Protein AF-A0AA37HSB8-F1 (afdb_monomer)

Sequence (301 aa):
MDWAGRPVDLANTSLLGADIQVSNGDDVIVDGDTPIFVDGIACWAREARFGGVVVQPAAAWLKPPSTIGEKVSPKTLAAFGYDGRAVLDFLIAASPWGSIDQAIASLSLFAHPDVIAATGRRAIFRTVRGRTADRGTITDGVMVDDNASPAAAFEWSTGLKRATTRDLTCCHLYASSSDPEAYTDLRNIFYAPSFIAKLTDSQARSLPEVHALHVLRYRAFALHGYCGPGSMVRPPKPQNYDGLEWAEPAGASMTAEQVEATFRARLVQKPKDRITKSVARCGWVFSGGRPDAQVVYDGRL

Foldseek 3Di:
DAPVPADWDWAQPDPQFDDIWIDRPPDTPDDQPGWDDDPNFTWGWGADPVRDIDIDGVVVVDDPDPPPDDPPPDDDCVNVVVDPVSVVQVVCCVDPLNGLLQLLQAFKAAAAQQLCVLLVQWAFFQEAEDDPVQALPDDPLHGYHHCPLLVCLQCLSQVNDPVNCPQKDKAFLALPRVPSGRNNRRLRIIIGRNVSRVQRDDNDPDDPPDGSSLLVCQVSCVRHVDNDDPDNDHRDDDPCNVVHDHHDYGRPPDHNVNSVVSVLVVLVVCLADSRLVRCQRQNGSVVVRHHDVSRHRPHDD

Solvent-accessible surface area (backbone atoms only — not comparable to full-atom values): 17110 Å² total; per-residue (Å²): 47,43,96,86,71,42,69,58,50,81,45,76,74,44,101,84,67,83,47,68,45,42,29,52,87,90,48,77,58,75,67,81,82,63,64,36,33,59,97,85,40,56,21,41,63,47,77,39,102,81,77,45,81,43,74,45,50,43,79,79,65,61,64,78,87,74,72,86,85,67,91,73,71,84,81,51,61,70,79,45,76,66,35,67,64,58,50,48,53,53,54,33,49,75,37,97,55,50,34,67,68,33,42,48,32,49,47,36,38,36,62,14,59,40,31,44,56,37,49,69,74,43,21,40,42,32,30,23,55,54,57,81,91,48,48,69,42,70,56,97,53,31,26,26,30,64,70,60,58,38,41,48,42,50,28,50,50,31,69,55,51,73,86,79,45,70,67,47,33,74,43,59,72,60,82,38,45,78,34,39,70,41,40,22,14,54,77,38,35,35,35,20,44,48,79,59,41,63,65,45,73,58,86,58,96,68,76,62,97,84,44,62,47,48,56,53,40,27,47,32,27,74,66,68,68,43,37,57,84,99,41,84,59,73,59,67,76,54,92,65,53,89,78,46,61,62,40,76,47,38,21,70,88,38,46,42,68,59,32,50,53,45,46,54,56,52,36,68,77,31,28,65,38,62,65,26,44,31,33,31,64,21,4,21,50,93,52,75,53,34,51,30,90,88,47,67,53,76,47,84,132

pLDDT: mean 87.06, std 13.89, range [39.75, 98.69]

Radius of gyration: 27.09 Å; Cα contacts (8 Å, |Δi|>4): 513; chains: 1; bounding box: 79×61×58 Å

Organism: NCBI:txid374424

Structure (mmCIF, N/CA/C/O backbone):
data_AF-A0AA37HSB8-F1
#
_entry.id   AF-A0AA37HSB8-F1
#
loop_
_atom_site.group_PDB
_atom_site.id
_atom_site.type_symbol
_atom_site.label_atom_id
_atom_site.label_alt_id
_atom_site.label_comp_id
_atom_site.label_asym_id
_atom_site.label_entity_id
_atom_site.label_seq_id
_atom_site.pdbx_PDB_ins_code
_atom_site.Cartn_x
_atom_site.Cartn_y
_atom_site.Cartn_z
_atom_site.occupancy
_atom_site.B_iso_or_equiv
_atom_site.auth_seq_id
_atom_site.auth_comp_id
_atom_site.auth_asym_id
_atom_site.auth_atom_id
_atom_site.pdbx_PDB_model_num
ATOM 1 N N . MET A 1 1 ? 44.663 18.268 -8.259 1.00 80.50 1 MET A N 1
ATOM 2 C CA . MET A 1 1 ? 45.898 17.664 -8.790 1.00 80.50 1 MET A CA 1
ATOM 3 C C . MET A 1 1 ? 45.668 17.207 -10.224 1.00 80.50 1 MET A C 1
ATOM 5 O O . MET A 1 1 ? 44.536 16.862 -10.552 1.00 80.50 1 MET A O 1
ATOM 9 N N . ASP A 1 2 ? 46.701 17.194 -11.063 1.00 78.06 2 ASP A N 1
ATOM 10 C CA . ASP A 1 2 ? 46.668 16.516 -12.365 1.00 78.06 2 ASP A CA 1
ATOM 11 C C . ASP A 1 2 ? 46.848 14.991 -12.215 1.00 78.06 2 ASP A C 1
ATOM 13 O O . ASP A 1 2 ? 46.979 14.465 -11.105 1.00 78.06 2 ASP A O 1
ATOM 17 N N . TRP A 1 3 ? 46.853 14.264 -13.335 1.00 73.81 3 TRP A N 1
ATOM 18 C CA . TRP A 1 3 ? 47.037 12.806 -13.365 1.00 73.81 3 TRP A CA 1
ATOM 19 C C . TRP A 1 3 ? 48.406 12.341 -12.834 1.00 73.81 3 TRP A C 1
ATOM 21 O O . TRP A 1 3 ? 48.558 11.174 -12.482 1.00 73.81 3 TRP A O 1
ATOM 31 N N . ALA A 1 4 ? 49.389 13.242 -12.751 1.00 76.88 4 ALA A N 1
ATOM 32 C CA . ALA A 1 4 ? 50.712 12.989 -12.192 1.00 76.88 4 ALA A CA 1
ATOM 33 C C . ALA A 1 4 ? 50.807 13.377 -10.701 1.00 76.88 4 ALA A C 1
ATOM 35 O O . ALA A 1 4 ? 51.892 13.338 -10.122 1.00 76.88 4 ALA A O 1
ATOM 36 N N . GLY A 1 5 ? 49.689 13.749 -10.064 1.00 73.44 5 GLY A N 1
ATOM 37 C CA . GLY A 1 5 ? 49.635 14.104 -8.645 1.00 73.44 5 GLY A CA 1
ATOM 38 C C . GLY A 1 5 ? 50.171 15.501 -8.325 1.00 73.44 5 GLY A C 1
ATOM 39 O O . GLY A 1 5 ? 50.422 15.801 -7.159 1.00 73.44 5 GLY A O 1
ATOM 40 N N . ARG A 1 6 ? 50.352 16.360 -9.334 1.00 81.25 6 ARG A N 1
ATOM 41 C CA . ARG A 1 6 ? 50.881 17.719 -9.164 1.00 81.25 6 ARG A CA 1
ATOM 42 C C . ARG A 1 6 ? 49.746 18.726 -8.932 1.00 81.25 6 ARG A C 1
ATOM 44 O O . ARG A 1 6 ? 48.656 18.524 -9.477 1.00 81.25 6 ARG A O 1
ATOM 51 N N . PRO A 1 7 ? 49.951 19.790 -8.132 1.00 80.88 7 PRO A N 1
ATOM 52 C CA . PRO A 1 7 ? 48.934 20.817 -7.903 1.00 80.88 7 PRO A CA 1
ATOM 53 C C . PRO A 1 7 ? 48.548 21.509 -9.209 1.00 80.88 7 PRO A C 1
ATOM 55 O O . PRO A 1 7 ? 49.354 21.610 -10.125 1.00 80.88 7 PRO A O 1
ATOM 58 N N . VAL A 1 8 ? 47.288 21.929 -9.308 1.00 79.88 8 VAL A N 1
ATO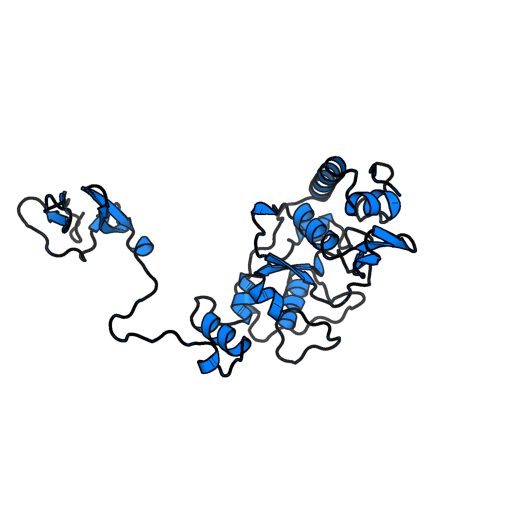M 59 C CA . VAL A 1 8 ? 46.774 22.644 -10.479 1.00 79.88 8 VAL A CA 1
ATOM 60 C C . VAL A 1 8 ? 45.967 23.846 -10.023 1.00 79.88 8 VAL A C 1
ATOM 62 O O . VAL A 1 8 ? 45.206 23.736 -9.058 1.00 79.88 8 VAL A O 1
ATOM 65 N N . ASP A 1 9 ? 46.112 24.948 -10.743 1.00 81.44 9 ASP A N 1
ATOM 66 C CA . ASP A 1 9 ? 45.333 26.165 -10.580 1.00 81.44 9 ASP A CA 1
ATOM 67 C C . ASP A 1 9 ? 44.250 26.231 -11.661 1.00 81.44 9 ASP A C 1
ATOM 69 O O . ASP A 1 9 ? 44.457 25.820 -12.805 1.00 81.44 9 ASP A O 1
ATOM 73 N N . LEU A 1 10 ? 43.071 26.728 -11.282 1.00 78.81 10 LEU A N 1
ATOM 74 C CA . LEU A 1 10 ? 41.916 26.873 -12.166 1.00 78.81 10 LEU A CA 1
ATOM 75 C C . LEU A 1 10 ? 41.548 28.348 -12.265 1.00 78.81 10 LEU A C 1
ATOM 77 O O . LEU A 1 10 ? 41.238 28.976 -11.251 1.00 78.81 10 LEU A O 1
ATOM 81 N N . ALA A 1 11 ? 41.529 28.886 -13.479 1.00 77.06 11 ALA A N 1
ATOM 82 C CA . ALA A 1 11 ? 41.143 30.269 -13.722 1.00 77.06 11 ALA A CA 1
ATOM 83 C C . ALA A 1 11 ? 40.203 30.383 -14.924 1.00 77.06 11 ALA A C 1
ATOM 85 O O . ALA A 1 11 ? 40.318 29.643 -15.900 1.00 77.06 11 ALA A O 1
ATOM 86 N N . ASN A 1 12 ? 39.290 31.351 -14.866 1.00 74.56 12 ASN A N 1
ATOM 87 C CA . ASN A 1 12 ? 38.503 31.744 -16.030 1.00 74.56 12 ASN A CA 1
ATOM 88 C C . ASN A 1 12 ? 39.381 32.582 -16.962 1.00 74.56 12 ASN A C 1
ATOM 90 O O . ASN A 1 12 ? 40.033 33.530 -16.524 1.00 74.56 12 ASN A O 1
ATOM 94 N N . THR A 1 13 ? 39.384 32.251 -18.249 1.00 70.94 13 THR A N 1
ATOM 95 C CA . THR A 1 13 ? 40.260 32.902 -19.242 1.00 70.94 13 THR A CA 1
ATOM 96 C C . THR A 1 13 ? 39.613 34.068 -19.973 1.00 70.94 13 THR A C 1
ATOM 98 O O . THR A 1 13 ? 40.289 34.797 -20.696 1.00 70.94 13 THR A O 1
ATOM 101 N N . SER A 1 14 ? 38.309 34.282 -19.794 1.00 65.62 14 SER A N 1
ATOM 102 C CA . SER A 1 14 ? 37.584 35.329 -20.511 1.00 65.62 14 SER A CA 1
ATOM 103 C C . SER A 1 14 ? 36.708 36.162 -19.581 1.00 65.62 14 SER A C 1
ATOM 105 O O . SER A 1 14 ? 36.082 35.654 -18.655 1.00 65.62 14 SER A O 1
ATOM 107 N N . LEU A 1 15 ? 36.623 37.462 -19.878 1.00 54.62 15 LEU A N 1
ATOM 108 C CA . LEU A 1 15 ? 35.775 38.426 -19.164 1.00 54.62 15 LEU A CA 1
ATOM 109 C C . LEU A 1 15 ? 34.265 38.190 -19.389 1.00 54.62 15 LEU A C 1
ATOM 111 O O . LEU A 1 15 ? 33.442 38.778 -18.693 1.00 54.62 15 LEU A O 1
ATOM 115 N N . LEU A 1 16 ? 33.914 37.366 -20.385 1.00 55.84 16 LEU A N 1
ATOM 116 C CA . LEU A 1 16 ? 32.543 37.021 -20.786 1.00 55.84 16 LEU A CA 1
ATOM 117 C C . LEU A 1 16 ? 32.195 35.540 -20.558 1.00 55.84 16 LEU A C 1
ATOM 119 O O . LEU A 1 16 ? 31.094 35.122 -20.907 1.00 55.84 16 LEU A O 1
ATOM 123 N N . GLY A 1 17 ? 33.104 34.778 -19.952 1.00 52.31 17 GLY A N 1
ATOM 124 C CA . GLY A 1 17 ? 32.822 33.465 -19.389 1.00 52.31 17 GLY A CA 1
ATOM 125 C C . GLY A 1 17 ? 32.613 32.307 -20.369 1.00 52.31 17 GLY A C 1
ATOM 126 O O . GLY A 1 17 ? 31.592 31.619 -20.312 1.00 52.31 17 GLY A O 1
ATOM 127 N N . ALA A 1 18 ? 33.548 32.113 -21.302 1.00 57.47 18 ALA A N 1
ATOM 128 C CA . ALA A 1 18 ? 33.504 31.015 -22.264 1.00 57.47 18 ALA A CA 1
ATOM 129 C C . ALA A 1 18 ? 34.435 29.831 -21.943 1.00 57.47 18 ALA A C 1
ATOM 131 O O . ALA A 1 18 ? 34.085 28.717 -22.318 1.00 57.47 18 ALA A O 1
ATOM 132 N N . ASP A 1 19 ? 35.565 30.035 -21.252 1.00 68.62 19 ASP A N 1
ATOM 133 C CA . ASP A 1 19 ? 36.629 29.024 -21.159 1.00 68.62 19 ASP A CA 1
ATOM 134 C C . ASP A 1 19 ? 37.369 29.034 -19.809 1.00 68.62 19 ASP A C 1
ATOM 136 O O . ASP A 1 19 ? 37.712 30.089 -19.258 1.00 68.62 19 ASP A O 1
ATOM 140 N N . ILE A 1 20 ? 37.691 27.832 -19.320 1.00 73.00 20 ILE A N 1
ATOM 141 C CA . ILE A 1 20 ? 38.534 27.600 -18.141 1.00 73.00 20 ILE A CA 1
ATOM 142 C C . ILE A 1 20 ? 39.926 27.172 -18.582 1.00 73.00 20 ILE A C 1
ATOM 144 O O . ILE A 1 20 ? 40.080 26.317 -19.450 1.00 73.00 20 ILE A O 1
ATOM 148 N N . GLN A 1 21 ? 40.936 27.713 -17.910 1.00 77.25 21 GLN A N 1
ATOM 149 C CA . GLN A 1 21 ? 42.307 27.245 -17.996 1.00 77.25 21 GLN A CA 1
ATOM 150 C C . GLN A 1 21 ? 42.686 26.493 -16.730 1.00 77.25 21 GLN A C 1
ATOM 152 O O . GLN A 1 21 ? 42.468 26.967 -15.612 1.00 77.25 21 GLN A O 1
ATOM 157 N N . VAL A 1 22 ? 43.280 25.323 -16.943 1.00 75.19 22 VAL A N 1
ATOM 158 C CA . VAL A 1 22 ? 43.953 24.535 -15.917 1.00 75.19 22 VAL A CA 1
ATOM 159 C C . VAL A 1 22 ? 45.453 24.689 -16.142 1.00 75.19 22 VAL A C 1
ATOM 161 O O . VAL A 1 22 ? 45.959 24.384 -17.224 1.00 75.19 22 VAL A O 1
ATOM 164 N N . SER A 1 23 ? 46.178 25.184 -15.148 1.00 76.75 23 SER A N 1
ATOM 165 C CA . SER A 1 23 ? 47.636 25.318 -15.214 1.00 76.75 23 SER A CA 1
ATOM 166 C C . SER A 1 23 ? 48.305 24.621 -14.039 1.00 76.75 23 SER A C 1
ATOM 168 O O . SER A 1 23 ? 47.690 24.370 -13.006 1.00 76.75 23 SER A O 1
ATOM 170 N N . ASN A 1 24 ? 49.578 24.280 -14.201 1.00 75.88 24 ASN A N 1
ATOM 171 C CA . ASN A 1 24 ? 50.418 23.723 -13.142 1.00 75.88 24 ASN A CA 1
ATOM 172 C C . ASN A 1 24 ? 51.717 24.533 -13.068 1.00 75.88 24 ASN A C 1
ATOM 174 O O . ASN A 1 24 ? 52.788 24.063 -13.452 1.00 75.88 24 ASN A O 1
ATOM 178 N N . GLY A 1 25 ? 51.592 25.801 -12.672 1.00 74.62 25 GLY A N 1
ATOM 179 C CA . GLY A 1 25 ? 52.686 26.770 -12.737 1.00 74.62 25 GLY A CA 1
ATOM 180 C C . GLY A 1 25 ? 52.941 27.246 -14.168 1.00 74.62 25 GLY A C 1
ATOM 181 O O . GLY A 1 25 ? 52.183 28.068 -14.678 1.00 74.62 25 GLY A O 1
ATOM 182 N N . ASP A 1 26 ? 53.992 26.726 -14.805 1.00 65.44 26 ASP A N 1
ATOM 183 C CA . ASP A 1 26 ? 54.517 27.249 -16.078 1.00 65.44 26 ASP A CA 1
ATOM 184 C C . ASP A 1 26 ? 53.898 26.597 -17.330 1.00 65.44 26 ASP A C 1
ATOM 186 O O . ASP A 1 26 ? 53.978 27.161 -18.423 1.00 65.44 26 ASP A O 1
ATOM 190 N N . ASP A 1 27 ? 53.236 25.445 -17.173 1.00 66.25 27 ASP A N 1
ATOM 191 C CA . ASP A 1 27 ? 52.599 24.718 -18.274 1.00 66.25 27 ASP A CA 1
ATOM 192 C C . ASP A 1 27 ? 51.074 24.894 -18.262 1.00 66.25 27 ASP A C 1
ATOM 194 O O . ASP A 1 27 ? 50.385 24.611 -17.272 1.00 66.25 27 ASP A O 1
ATOM 198 N N . VAL A 1 28 ? 50.533 25.313 -19.409 1.00 66.38 28 VAL A N 1
ATOM 199 C CA . VAL A 1 28 ? 49.093 25.281 -19.686 1.00 66.38 28 VAL A CA 1
ATOM 200 C C . VAL A 1 28 ? 48.721 23.865 -20.108 1.00 66.38 28 VAL A C 1
ATOM 202 O O . VAL A 1 28 ? 49.116 23.402 -21.179 1.00 66.38 28 VAL A O 1
ATOM 205 N N . ILE A 1 29 ? 47.960 23.172 -19.266 1.00 59.78 29 ILE A N 1
ATOM 206 C CA . ILE A 1 29 ? 47.506 21.807 -19.527 1.00 59.78 29 ILE A CA 1
ATOM 207 C C . ILE A 1 29 ? 46.156 21.930 -20.255 1.00 59.78 29 ILE A C 1
ATOM 209 O O . ILE A 1 29 ? 45.164 22.359 -19.679 1.00 59.78 29 ILE A O 1
ATOM 213 N N . VAL A 1 30 ? 46.156 21.673 -21.561 1.00 60.31 30 VAL A N 1
ATOM 214 C CA . VAL A 1 30 ? 45.098 22.048 -22.523 1.00 60.31 30 VAL A CA 1
ATOM 215 C C . VAL A 1 30 ? 43.778 21.253 -22.368 1.00 60.31 30 VAL A C 1
ATOM 217 O O . VAL A 1 30 ? 43.778 20.111 -21.915 1.00 60.31 30 VAL A O 1
ATOM 220 N N . ASP A 1 31 ? 42.703 21.884 -22.867 1.00 55.44 31 ASP A N 1
ATOM 221 C CA . ASP A 1 31 ? 41.330 21.448 -23.208 1.00 55.44 31 ASP A CA 1
ATOM 222 C C . ASP A 1 31 ? 40.401 20.988 -22.068 1.00 55.44 31 ASP A C 1
ATOM 224 O O . ASP A 1 31 ? 40.746 20.155 -21.227 1.00 55.44 31 ASP A O 1
ATOM 228 N N . GLY A 1 32 ? 39.178 21.534 -22.071 1.00 56.94 32 GLY A N 1
ATOM 229 C CA . GLY A 1 32 ? 38.192 21.498 -20.978 1.00 56.94 32 GLY A CA 1
ATOM 230 C C . GLY A 1 32 ? 37.634 20.116 -20.610 1.00 56.94 32 GLY A C 1
ATOM 231 O O . GLY A 1 32 ? 36.811 20.017 -19.699 1.00 56.94 32 GLY A O 1
ATOM 232 N N . ASP A 1 33 ? 38.094 19.062 -21.284 1.00 60.31 33 ASP A N 1
ATOM 233 C CA . ASP A 1 33 ? 37.672 17.674 -21.086 1.00 60.31 33 ASP A CA 1
ATOM 234 C C . ASP A 1 33 ? 38.693 16.823 -20.298 1.00 60.31 33 ASP A C 1
ATOM 236 O O . ASP A 1 33 ? 38.421 15.659 -19.986 1.00 60.31 33 ASP A O 1
ATOM 240 N N . THR A 1 34 ? 39.854 17.374 -19.921 1.00 68.50 34 THR A N 1
ATOM 241 C CA . THR A 1 34 ? 40.833 16.643 -19.097 1.00 68.50 34 THR A CA 1
ATOM 242 C C . THR A 1 34 ? 40.388 16.603 -17.624 1.00 68.50 34 THR A C 1
ATOM 244 O O . THR A 1 34 ? 40.250 17.657 -16.997 1.00 68.50 34 THR A O 1
ATOM 247 N N . PRO A 1 35 ? 40.177 15.416 -17.014 1.00 71.69 35 PRO A N 1
ATOM 248 C CA . PRO A 1 35 ? 39.760 15.328 -15.619 1.00 71.69 35 PRO A CA 1
ATOM 249 C C . PRO A 1 35 ? 40.875 15.776 -14.667 1.00 71.69 35 PRO A C 1
ATOM 251 O O . PRO A 1 35 ? 42.035 15.386 -14.806 1.00 71.69 35 PRO A O 1
ATOM 254 N N . ILE A 1 36 ? 40.492 16.541 -13.647 1.00 80.19 36 ILE A N 1
ATOM 255 C CA . ILE A 1 36 ? 41.337 16.879 -12.497 1.00 80.19 36 ILE A CA 1
ATOM 256 C C . ILE A 1 36 ? 40.989 15.970 -11.321 1.00 80.19 36 ILE A C 1
ATOM 258 O O . ILE A 1 36 ? 39.878 15.457 -11.233 1.00 80.19 36 ILE A O 1
ATOM 262 N N . PHE A 1 37 ? 41.913 15.785 -10.384 1.00 77.00 37 PHE A N 1
ATOM 263 C CA . PHE A 1 37 ? 41.694 14.937 -9.214 1.00 77.00 37 PHE A CA 1
ATOM 264 C C . PHE A 1 37 ? 41.652 15.762 -7.928 1.00 77.00 37 PHE A C 1
ATOM 266 O O . PHE A 1 37 ? 42.569 16.543 -7.652 1.00 77.00 37 PHE A O 1
ATOM 273 N N . VAL A 1 38 ? 40.603 15.564 -7.131 1.00 74.75 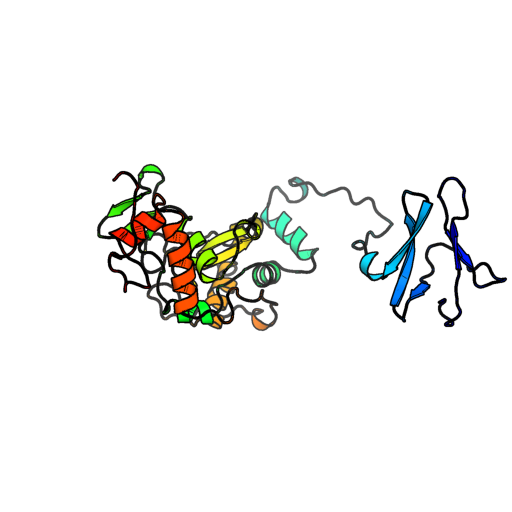38 VAL A N 1
ATOM 274 C CA . VAL A 1 38 ? 40.451 16.118 -5.777 1.00 74.75 38 VAL A CA 1
ATOM 275 C C . VAL A 1 38 ? 40.355 14.936 -4.822 1.00 74.75 38 VAL A C 1
ATOM 277 O O . VAL A 1 38 ? 39.456 14.115 -4.970 1.00 74.75 38 VAL A O 1
ATOM 280 N N . ASP A 1 39 ? 41.320 14.793 -3.912 1.00 77.31 39 ASP A N 1
ATOM 281 C CA . ASP A 1 39 ? 41.403 13.670 -2.962 1.00 77.31 39 ASP A CA 1
ATOM 282 C C . ASP A 1 39 ? 41.287 12.278 -3.620 1.00 77.31 39 ASP A C 1
ATOM 284 O O . ASP A 1 39 ? 40.649 11.362 -3.107 1.00 77.31 39 ASP A O 1
ATOM 288 N N . GLY A 1 40 ? 41.891 12.122 -4.805 1.00 73.62 40 GLY A N 1
ATOM 289 C CA . GLY A 1 40 ? 41.856 10.877 -5.584 1.00 73.62 40 GLY A CA 1
ATOM 290 C C . GLY A 1 40 ? 40.564 10.647 -6.379 1.00 73.62 40 GLY A C 1
ATOM 291 O O . GLY A 1 40 ? 40.463 9.655 -7.098 1.00 73.62 40 GLY A O 1
ATOM 292 N N . ILE A 1 41 ? 39.594 11.561 -6.309 1.00 71.44 41 ILE A N 1
ATOM 293 C CA . ILE A 1 41 ? 38.340 11.500 -7.066 1.00 71.44 41 ILE A CA 1
ATOM 294 C C . ILE A 1 41 ? 38.497 12.283 -8.368 1.00 71.44 41 ILE A C 1
ATOM 296 O O . ILE A 1 41 ? 38.860 13.459 -8.348 1.00 71.44 41 ILE A O 1
ATOM 300 N N . ALA A 1 42 ? 38.193 11.638 -9.497 1.00 79.44 42 ALA A N 1
ATOM 301 C CA . ALA A 1 42 ? 38.139 12.302 -10.795 1.00 79.44 42 ALA A CA 1
ATOM 302 C C . ALA A 1 42 ? 36.980 13.310 -10.826 1.00 79.44 42 ALA A C 1
ATOM 304 O O . ALA A 1 42 ? 35.821 12.960 -10.587 1.00 79.44 42 ALA A O 1
ATOM 305 N N . CYS A 1 43 ? 37.296 14.551 -11.160 1.00 78.00 43 CYS A N 1
ATOM 306 C CA . CYS A 1 43 ? 36.402 15.694 -11.177 1.00 78.00 43 CYS A CA 1
ATOM 307 C C . CYS A 1 43 ? 36.545 16.453 -12.497 1.00 78.00 43 CYS A C 1
ATOM 309 O O . CYS A 1 43 ? 37.624 16.502 -13.088 1.00 78.00 43 CYS A O 1
ATOM 311 N N . TRP A 1 44 ? 35.459 17.081 -12.940 1.00 81.50 44 TRP A N 1
ATOM 312 C CA . TRP A 1 44 ? 35.471 18.023 -14.060 1.00 81.50 44 TRP A CA 1
ATOM 313 C C . TRP A 1 44 ? 35.218 19.434 -13.541 1.00 81.50 44 TRP A C 1
ATOM 315 O O . TRP A 1 44 ? 34.440 19.623 -12.598 1.00 81.50 44 TRP A O 1
ATOM 325 N N . ALA A 1 45 ? 35.881 20.409 -14.160 1.00 76.88 45 ALA A N 1
ATOM 326 C CA . ALA A 1 45 ? 35.715 21.824 -13.874 1.00 76.88 45 ALA A CA 1
ATOM 327 C C . ALA A 1 45 ? 34.939 22.490 -15.016 1.00 76.88 45 ALA A C 1
ATOM 329 O O . ALA A 1 45 ? 35.262 22.293 -16.183 1.00 76.88 45 ALA A O 1
ATOM 330 N N . ARG A 1 46 ? 33.914 23.280 -14.688 1.00 72.81 46 ARG A N 1
ATOM 331 C CA . ARG A 1 46 ? 33.208 24.143 -15.645 1.00 72.81 46 ARG A CA 1
ATOM 332 C C . ARG A 1 46 ? 32.930 25.500 -15.042 1.00 72.81 46 ARG A C 1
ATOM 334 O O . ARG A 1 46 ? 32.875 25.655 -13.823 1.00 72.81 46 ARG A O 1
ATOM 341 N N . GLU A 1 47 ? 32.728 26.480 -15.905 1.00 70.81 47 GLU A N 1
ATOM 342 C CA . GLU A 1 47 ? 32.404 27.817 -15.452 1.00 70.81 47 GLU A CA 1
ATOM 343 C C . GLU A 1 47 ? 30.969 27.861 -14.902 1.00 70.81 47 GLU A C 1
ATOM 345 O O . GLU A 1 47 ? 30.016 27.357 -15.504 1.00 70.81 47 GLU A O 1
ATOM 350 N N . ALA A 1 48 ? 30.807 28.456 -13.723 1.00 65.31 48 ALA A N 1
ATOM 351 C CA . ALA A 1 48 ? 29.514 28.828 -13.179 1.00 65.31 48 ALA A CA 1
ATOM 352 C C . ALA A 1 48 ? 28.948 30.024 -13.937 1.00 65.31 48 ALA A C 1
ATOM 354 O O . ALA A 1 48 ? 29.656 30.962 -14.279 1.00 65.31 48 ALA A O 1
ATOM 355 N N . ARG A 1 49 ? 27.618 30.080 -14.022 1.00 53.50 49 ARG A N 1
ATOM 356 C CA . ARG A 1 49 ? 26.836 31.152 -14.665 1.00 53.50 49 ARG A CA 1
ATOM 357 C C . ARG A 1 49 ? 27.111 32.587 -14.155 1.00 53.50 49 ARG A C 1
ATOM 359 O O . ARG A 1 49 ? 26.546 33.528 -14.698 1.00 53.50 49 ARG A O 1
ATOM 366 N N . PHE A 1 50 ? 27.936 32.752 -13.121 1.00 65.19 50 PHE A N 1
ATOM 367 C CA . PHE A 1 50 ? 28.296 34.026 -12.493 1.00 65.19 50 PHE A CA 1
ATOM 368 C C . PHE A 1 50 ? 29.820 34.241 -12.392 1.00 65.19 50 PHE A C 1
ATOM 370 O O . PHE A 1 50 ? 30.273 34.952 -11.500 1.00 65.19 50 PHE A O 1
ATOM 377 N N . GLY A 1 51 ? 30.615 33.618 -13.272 1.00 63.81 51 GLY A N 1
ATOM 378 C CA . GLY A 1 51 ? 32.057 33.881 -13.379 1.00 63.81 51 GLY A CA 1
ATOM 379 C C . GLY A 1 51 ? 32.926 33.204 -12.315 1.00 63.81 51 GLY A C 1
ATOM 380 O O . GLY A 1 51 ? 34.039 33.656 -12.061 1.00 63.81 51 GLY A O 1
ATOM 381 N N . GLY A 1 52 ? 32.435 32.134 -11.682 1.00 72.00 52 GLY A N 1
ATOM 382 C CA . GLY A 1 52 ? 33.228 31.260 -10.803 1.00 72.00 52 GLY A CA 1
ATOM 383 C C . GLY A 1 52 ? 33.572 29.933 -11.482 1.00 72.00 52 GLY A C 1
ATOM 384 O O . GLY A 1 52 ? 32.983 29.603 -12.503 1.00 72.00 52 GLY A O 1
ATOM 385 N N . VAL A 1 53 ? 34.473 29.139 -10.904 1.00 75.50 53 VAL A N 1
ATOM 386 C CA . VAL A 1 53 ? 34.752 27.765 -11.360 1.00 75.50 53 VAL A CA 1
ATOM 387 C C . VAL A 1 53 ? 34.027 26.774 -10.455 1.00 75.50 53 VAL A C 1
ATOM 389 O O . VAL A 1 53 ? 34.136 26.842 -9.232 1.00 75.50 53 VAL A O 1
ATOM 392 N N . VAL A 1 54 ? 33.282 25.846 -11.049 1.00 76.50 54 VAL A N 1
ATOM 393 C CA . VAL A 1 54 ? 32.611 24.751 -10.345 1.00 76.50 54 VAL A CA 1
ATOM 394 C C . VAL A 1 54 ? 33.327 23.455 -10.669 1.00 76.50 54 VAL A C 1
ATOM 396 O O . VAL A 1 54 ? 33.402 23.053 -11.827 1.00 76.50 54 VAL A O 1
ATOM 399 N N . VAL A 1 55 ? 33.805 22.785 -9.626 1.00 77.19 55 VAL A N 1
ATOM 400 C CA . VAL A 1 55 ? 34.411 21.456 -9.705 1.00 77.19 55 VAL A CA 1
ATOM 401 C C . VAL A 1 55 ? 33.429 20.452 -9.115 1.00 77.19 55 VAL A C 1
ATOM 403 O O . VAL A 1 55 ? 32.988 20.621 -7.979 1.00 77.19 55 VAL A O 1
ATOM 406 N N . GLN A 1 56 ? 33.065 19.415 -9.870 1.00 78.94 56 GLN A N 1
ATOM 407 C CA . GLN A 1 56 ? 32.241 18.316 -9.344 1.00 78.94 56 GLN A CA 1
ATOM 408 C C . GLN A 1 56 ? 32.805 16.959 -9.771 1.00 78.94 56 GLN A C 1
ATOM 410 O O . GLN A 1 56 ? 33.446 16.881 -10.824 1.00 78.94 56 GLN A O 1
ATOM 415 N N . PRO A 1 57 ? 32.537 15.885 -9.002 1.00 79.19 57 PRO A N 1
ATOM 416 C CA . PRO A 1 57 ? 32.928 14.531 -9.377 1.00 79.19 57 PRO A CA 1
ATOM 417 C C . PRO A 1 57 ? 32.421 14.173 -10.775 1.00 79.19 57 PRO A C 1
ATOM 419 O O . PRO A 1 57 ? 31.265 14.443 -11.094 1.00 79.19 57 PRO A O 1
ATOM 422 N N . ALA A 1 58 ? 33.245 13.522 -11.596 1.00 73.69 58 ALA A N 1
ATOM 423 C CA . ALA A 1 58 ? 32.894 13.137 -12.966 1.00 73.69 58 ALA A CA 1
ATOM 424 C C . ALA A 1 58 ? 31.608 12.286 -13.023 1.00 73.69 58 ALA A C 1
ATOM 426 O O . ALA A 1 58 ? 30.810 12.422 -13.946 1.00 73.69 58 ALA A O 1
ATOM 427 N N . ALA A 1 59 ? 31.336 11.491 -11.982 1.00 68.00 59 ALA A N 1
ATOM 428 C CA . ALA A 1 59 ? 30.093 10.732 -11.837 1.00 68.00 59 ALA A CA 1
ATOM 429 C C . ALA A 1 59 ? 28.828 11.614 -11.764 1.00 68.00 59 ALA A C 1
ATOM 431 O O . ALA A 1 59 ? 27.766 11.193 -12.210 1.00 68.00 59 ALA A O 1
ATOM 432 N N . ALA A 1 60 ? 28.935 12.842 -11.246 1.00 60.94 60 ALA A N 1
ATOM 433 C CA . ALA A 1 60 ? 27.842 13.817 -11.220 1.00 60.94 60 ALA A CA 1
ATOM 434 C C . ALA A 1 60 ? 27.631 14.510 -12.582 1.00 60.94 60 ALA A C 1
ATOM 436 O O . ALA A 1 60 ? 26.566 15.075 -12.824 1.00 60.94 60 ALA A O 1
ATOM 437 N N . TRP A 1 61 ? 28.628 14.444 -13.474 1.00 59.94 61 TRP A N 1
ATOM 438 C CA . TRP A 1 61 ? 28.585 14.978 -14.841 1.00 59.94 61 TRP A CA 1
ATOM 439 C C . TRP A 1 61 ? 28.125 13.964 -15.888 1.00 59.94 61 TRP A C 1
ATOM 441 O O . TRP A 1 61 ? 27.877 14.355 -17.032 1.00 59.94 61 TRP A O 1
ATOM 451 N N . LEU A 1 62 ? 27.975 12.689 -15.513 1.00 53.50 62 LEU A N 1
ATOM 452 C CA . LEU A 1 62 ? 27.372 11.661 -16.354 1.00 53.50 62 LEU A CA 1
ATOM 453 C C . LEU A 1 62 ? 25.902 12.018 -16.619 1.00 53.50 62 LEU A C 1
ATOM 455 O O . LEU A 1 62 ? 24.975 11.536 -15.971 1.00 53.50 62 LEU A O 1
ATOM 459 N N . LYS A 1 63 ? 25.676 12.860 -17.631 1.00 50.41 63 LYS A N 1
ATOM 460 C CA . LYS A 1 63 ? 24.448 12.793 -18.416 1.00 50.41 63 LYS A CA 1
ATOM 461 C C . LYS A 1 63 ? 24.292 11.344 -18.903 1.00 50.41 63 LYS A C 1
ATOM 463 O O . LYS A 1 63 ? 25.304 10.713 -19.225 1.00 50.41 63 LYS A O 1
ATOM 468 N N . PRO A 1 64 ? 23.058 10.816 -19.009 1.00 39.75 64 PRO A N 1
ATOM 469 C CA . PRO A 1 64 ? 22.842 9.573 -19.744 1.00 39.75 64 PRO A CA 1
ATOM 470 C C . PRO A 1 64 ? 23.497 9.708 -21.126 1.00 39.75 64 PRO A C 1
ATOM 472 O O . PRO A 1 64 ? 23.526 10.826 -21.654 1.00 39.75 64 PRO A O 1
ATOM 475 N N . PRO A 1 65 ? 24.050 8.626 -21.697 1.00 42.69 65 PRO A N 1
ATOM 476 C CA . PRO A 1 65 ? 24.863 8.701 -22.900 1.00 42.69 65 PRO A CA 1
ATOM 477 C C . PRO A 1 65 ? 24.053 9.330 -24.034 1.00 42.69 65 PRO A C 1
ATOM 479 O O . PRO A 1 65 ? 23.222 8.685 -24.666 1.00 42.69 65 PRO A O 1
ATOM 482 N N . SER A 1 66 ? 24.287 10.614 -24.294 1.00 44.22 66 SER A N 1
ATOM 483 C CA . SER A 1 66 ? 23.924 11.227 -25.558 1.00 44.22 66 SER A CA 1
ATOM 484 C C . SER A 1 66 ? 25.063 10.902 -26.507 1.00 44.22 66 SER A C 1
ATOM 486 O O . SER A 1 66 ? 26.057 11.625 -26.570 1.00 44.22 66 SER A O 1
ATOM 488 N N . THR A 1 67 ? 24.945 9.774 -27.199 1.00 47.69 67 THR A N 1
ATOM 489 C CA . THR A 1 67 ? 25.729 9.503 -28.398 1.00 47.69 67 THR A CA 1
ATOM 490 C C . THR A 1 67 ? 25.553 10.683 -29.349 1.00 47.69 67 THR A C 1
ATOM 492 O O . THR A 1 67 ? 24.465 10.967 -29.848 1.00 47.69 67 THR A O 1
ATOM 495 N N . ILE A 1 68 ? 26.642 11.411 -29.561 1.00 51.44 68 ILE A N 1
ATOM 496 C CA . ILE A 1 68 ? 26.779 12.379 -30.639 1.00 51.44 68 ILE A CA 1
ATOM 497 C C . ILE A 1 68 ? 26.721 11.567 -31.940 1.00 51.44 68 ILE A C 1
ATOM 499 O O . ILE A 1 68 ? 27.597 10.737 -32.168 1.00 51.44 68 ILE A O 1
ATOM 503 N N . GLY A 1 69 ? 25.693 11.759 -32.776 1.00 47.50 69 GLY A N 1
ATOM 504 C CA . GLY A 1 69 ? 25.732 11.223 -34.143 1.00 47.50 69 GLY A CA 1
ATOM 505 C C . GLY A 1 69 ? 24.430 11.193 -34.938 1.00 47.50 69 GLY A C 1
ATOM 506 O O . GLY A 1 69 ? 24.452 11.524 -36.117 1.00 47.50 69 GLY A O 1
ATOM 507 N N . GLU A 1 70 ? 23.286 10.878 -34.331 1.00 48.94 70 GLU A N 1
ATOM 508 C CA . GLU A 1 70 ? 22.002 10.876 -35.044 1.00 48.94 70 GLU A CA 1
ATOM 509 C C . GLU A 1 70 ? 20.956 11.653 -34.251 1.00 48.94 70 GLU A C 1
ATOM 511 O O . GLU A 1 70 ? 20.685 11.360 -33.086 1.00 48.94 70 GLU A O 1
ATOM 516 N N . LYS A 1 71 ? 20.322 12.645 -34.891 1.00 54.50 71 LYS A N 1
ATOM 517 C CA . LYS A 1 71 ? 19.050 13.187 -34.401 1.00 54.50 71 LYS A CA 1
ATOM 518 C C . LYS A 1 71 ? 18.005 12.081 -34.524 1.00 54.50 71 LYS A C 1
ATOM 520 O O . LYS A 1 71 ? 17.257 12.034 -35.499 1.00 54.50 71 LYS A O 1
ATOM 525 N N . VAL A 1 72 ? 17.945 11.193 -33.536 1.00 69.31 72 VAL A N 1
ATOM 526 C CA . VAL A 1 72 ? 16.832 10.259 -33.409 1.00 69.31 72 VAL A CA 1
ATOM 527 C C . VAL A 1 72 ? 15.602 11.115 -33.157 1.00 69.31 72 VAL A C 1
ATOM 529 O O . VAL A 1 72 ? 15.450 11.730 -32.100 1.00 69.31 72 VAL A O 1
ATOM 532 N N . SER A 1 73 ? 14.751 11.228 -34.173 1.00 81.81 73 SER A N 1
ATOM 533 C CA . SER A 1 73 ? 13.480 11.918 -34.009 1.00 81.81 73 SER A CA 1
ATOM 534 C C . SER A 1 73 ? 12.678 11.199 -32.927 1.00 81.81 73 SER A C 1
ATOM 536 O O . SER A 1 73 ? 12.660 9.963 -32.911 1.00 81.81 73 SER A O 1
ATOM 538 N N . PRO A 1 74 ? 12.038 11.936 -32.003 1.00 87.81 74 PRO A N 1
ATOM 539 C CA . PRO A 1 74 ? 11.264 11.310 -30.946 1.00 87.81 74 PRO A CA 1
ATOM 540 C C . PRO A 1 74 ? 10.186 10.422 -31.573 1.00 87.81 74 PRO A C 1
ATOM 542 O O . PRO A 1 74 ? 9.405 10.872 -32.415 1.00 87.81 74 PRO A O 1
ATOM 545 N N . LYS A 1 75 ? 10.151 9.145 -31.174 1.00 92.25 75 LYS A N 1
ATOM 546 C CA . LYS A 1 75 ? 9.078 8.236 -31.583 1.00 92.25 75 LYS A CA 1
ATOM 547 C C . LYS A 1 75 ? 7.762 8.741 -30.998 1.00 92.25 75 LYS A C 1
ATOM 549 O O . LYS A 1 75 ? 7.674 9.023 -29.805 1.00 92.25 75 LYS A O 1
ATOM 554 N N . THR A 1 76 ? 6.736 8.842 -31.832 1.00 95.31 76 THR A N 1
ATOM 555 C CA . THR A 1 76 ? 5.374 9.166 -31.393 1.00 95.31 76 THR A CA 1
ATOM 556 C C . THR A 1 76 ? 4.598 7.884 -31.102 1.00 95.31 76 THR A C 1
ATOM 558 O O . THR A 1 76 ? 5.015 6.798 -31.496 1.00 95.31 76 THR A O 1
ATOM 561 N N . LEU A 1 77 ? 3.431 7.994 -30.463 1.00 94.38 77 LEU A N 1
ATOM 562 C CA . LEU A 1 77 ? 2.554 6.847 -30.197 1.00 94.38 77 LEU A CA 1
ATOM 563 C C . LEU A 1 77 ? 2.171 6.071 -31.480 1.00 94.38 77 LEU A C 1
ATOM 565 O O . LEU A 1 77 ? 2.023 4.852 -31.445 1.00 94.38 77 LEU A O 1
ATOM 569 N N . ALA A 1 78 ? 2.095 6.751 -32.630 1.00 96.50 78 ALA A N 1
ATOM 570 C CA . ALA A 1 78 ? 1.850 6.114 -33.926 1.00 96.50 78 ALA A CA 1
ATOM 571 C C . ALA A 1 78 ? 2.979 5.150 -34.339 1.00 96.50 78 ALA A C 1
ATOM 573 O O . ALA A 1 78 ? 2.708 4.114 -34.939 1.00 96.50 78 ALA A O 1
ATOM 574 N N . ALA A 1 79 ? 4.232 5.434 -33.961 1.00 95.38 79 ALA A N 1
ATOM 575 C CA . ALA A 1 79 ? 5.370 4.546 -34.221 1.00 95.38 79 ALA A CA 1
ATOM 576 C C . ALA A 1 79 ? 5.286 3.217 -33.445 1.00 95.38 79 ALA A C 1
ATOM 578 O O . ALA A 1 79 ? 5.987 2.267 -33.779 1.00 95.38 79 ALA A O 1
ATOM 579 N N . PHE A 1 80 ? 4.421 3.154 -32.430 1.00 93.31 80 PHE A N 1
ATOM 580 C CA . PHE A 1 80 ? 4.112 1.956 -31.651 1.00 93.31 80 PHE A CA 1
ATOM 581 C C . PHE A 1 80 ? 2.731 1.383 -31.999 1.00 93.31 80 PHE A C 1
ATOM 583 O O . PHE A 1 80 ? 2.172 0.618 -31.223 1.00 93.31 80 PHE A O 1
ATOM 590 N N . GLY A 1 81 ? 2.128 1.788 -33.123 1.00 95.88 81 GLY A N 1
ATOM 591 C CA . GLY A 1 81 ? 0.802 1.307 -33.520 1.00 95.88 81 GLY A CA 1
ATOM 592 C C . GLY A 1 81 ? -0.304 1.658 -32.521 1.00 95.88 81 GLY A C 1
ATOM 593 O O . GLY A 1 81 ? -1.296 0.944 -32.439 1.00 95.88 81 GLY A O 1
ATOM 594 N N . TYR A 1 82 ? -0.133 2.740 -31.753 1.00 92.00 82 TYR A N 1
ATOM 595 C CA . TYR A 1 82 ? -1.028 3.126 -30.658 1.00 92.00 82 TYR A CA 1
ATOM 596 C C . TYR A 1 82 ? -1.114 2.123 -29.499 1.00 92.00 82 TYR A C 1
ATOM 598 O O . TYR A 1 82 ? -2.024 2.211 -28.674 1.00 92.00 82 TYR A O 1
ATOM 606 N N . ASP A 1 83 ? -0.131 1.230 -29.379 1.00 87.44 83 ASP A N 1
ATOM 607 C CA . ASP A 1 83 ? -0.005 0.311 -28.256 1.00 87.44 83 ASP A CA 1
ATOM 608 C C . ASP A 1 83 ? 0.803 0.946 -27.111 1.00 87.44 83 ASP A C 1
ATOM 610 O O . ASP A 1 83 ? 2.033 1.044 -27.138 1.00 87.44 83 ASP A O 1
ATOM 614 N N . GLY A 1 84 ? 0.093 1.375 -26.065 1.00 88.00 84 GLY A N 1
ATOM 615 C CA . GLY A 1 84 ? 0.711 1.929 -24.861 1.00 88.00 84 GLY A CA 1
ATOM 616 C C . GLY A 1 84 ? 1.576 0.924 -24.093 1.00 88.00 84 GLY A C 1
ATOM 617 O O . GLY A 1 84 ? 2.524 1.337 -23.422 1.00 88.00 84 GLY A O 1
ATOM 618 N N . ARG A 1 85 ? 1.302 -0.383 -24.203 1.00 86.31 85 ARG A N 1
ATOM 619 C CA . ARG A 1 85 ? 2.149 -1.414 -23.598 1.00 86.31 85 ARG A CA 1
ATOM 620 C C . ARG A 1 85 ? 3.479 -1.508 -24.336 1.00 86.31 85 ARG A C 1
ATOM 622 O O . ARG A 1 85 ? 4.513 -1.489 -23.677 1.00 86.31 85 ARG A O 1
ATOM 629 N N . ALA A 1 86 ? 3.463 -1.493 -25.666 1.00 87.38 86 ALA A N 1
ATOM 630 C CA . ALA A 1 86 ? 4.687 -1.476 -26.466 1.00 87.38 86 ALA A CA 1
ATOM 631 C C . ALA A 1 86 ? 5.558 -0.238 -26.179 1.00 87.38 86 ALA A C 1
ATOM 633 O O . ALA A 1 86 ? 6.783 -0.346 -26.107 1.00 87.38 86 ALA A O 1
ATOM 634 N N . VAL A 1 87 ? 4.941 0.932 -25.954 1.00 91.81 87 VAL A N 1
ATOM 635 C CA . VAL A 1 87 ? 5.661 2.138 -25.499 1.00 91.81 87 VAL A CA 1
ATOM 636 C C . VAL A 1 87 ? 6.338 1.891 -24.152 1.00 91.81 87 VAL A C 1
ATOM 638 O O . VAL A 1 87 ? 7.511 2.219 -23.986 1.00 91.81 87 VAL A O 1
ATOM 641 N N . LEU A 1 88 ? 5.618 1.318 -23.184 1.00 90.12 88 LEU A N 1
ATOM 642 C CA . LEU A 1 88 ? 6.169 1.052 -21.859 1.00 90.12 88 LEU A CA 1
ATOM 643 C C . LEU A 1 88 ? 7.303 0.025 -21.903 1.00 90.12 88 LEU A C 1
ATOM 645 O O . LEU A 1 88 ? 8.346 0.269 -21.305 1.00 90.12 88 LEU A O 1
ATOM 649 N N . ASP A 1 89 ? 7.127 -1.080 -22.628 1.00 87.81 89 ASP A N 1
ATOM 650 C CA . ASP A 1 89 ? 8.161 -2.104 -22.794 1.00 87.81 89 ASP A CA 1
ATOM 651 C C . ASP A 1 89 ? 9.427 -1.493 -23.420 1.00 87.81 89 ASP A C 1
ATOM 653 O O . ASP A 1 89 ? 10.531 -1.730 -22.931 1.00 87.81 89 ASP A O 1
ATOM 657 N N . PHE A 1 90 ? 9.277 -0.624 -24.430 1.00 91.50 90 PHE A N 1
ATOM 658 C CA . PHE A 1 90 ? 10.391 0.114 -25.032 1.00 91.50 90 PHE A CA 1
ATOM 659 C C . PHE A 1 90 ? 11.109 1.029 -24.028 1.00 91.50 90 PHE A C 1
ATOM 661 O O . PHE A 1 90 ? 12.337 1.021 -23.956 1.00 91.50 90 PHE A O 1
ATOM 668 N N . LEU A 1 91 ? 10.359 1.809 -23.242 1.00 93.19 91 LEU A N 1
ATOM 669 C CA . LEU A 1 91 ? 10.935 2.721 -22.249 1.00 93.19 91 LEU A CA 1
ATOM 670 C C . LEU A 1 91 ? 11.650 1.966 -21.123 1.00 93.19 91 LEU A C 1
ATOM 672 O O . LEU A 1 91 ? 12.725 2.379 -20.693 1.00 93.19 91 LEU A O 1
ATOM 676 N N . ILE A 1 92 ? 11.073 0.860 -20.653 1.00 91.50 92 ILE A N 1
ATOM 677 C CA . ILE A 1 92 ? 11.642 0.061 -19.567 1.00 91.50 92 ILE A CA 1
ATOM 678 C C . ILE A 1 92 ? 12.878 -0.709 -20.038 1.00 91.50 92 ILE A C 1
ATOM 680 O O . ILE A 1 92 ? 13.875 -0.720 -19.318 1.00 91.50 92 ILE A O 1
ATOM 684 N N . ALA A 1 93 ? 12.870 -1.264 -21.252 1.00 89.56 93 ALA A N 1
ATOM 685 C CA . ALA A 1 93 ? 14.047 -1.907 -21.838 1.00 89.56 93 ALA A CA 1
ATOM 686 C C . ALA A 1 93 ? 15.234 -0.938 -22.001 1.00 89.56 93 ALA A C 1
ATOM 688 O O . ALA A 1 93 ? 16.383 -1.345 -21.862 1.00 89.56 93 ALA A O 1
ATOM 689 N N . ALA A 1 94 ? 14.964 0.345 -22.265 1.00 91.38 94 ALA A N 1
ATOM 690 C CA . ALA A 1 94 ? 15.986 1.391 -22.359 1.00 91.38 94 ALA A CA 1
ATOM 691 C C . ALA A 1 94 ? 16.423 1.964 -20.994 1.00 91.38 94 ALA A C 1
ATOM 693 O O . ALA A 1 94 ? 17.357 2.763 -20.929 1.00 91.38 94 ALA A O 1
ATOM 694 N N . SER A 1 95 ? 15.736 1.604 -19.908 1.00 94.00 95 SER A N 1
ATOM 695 C CA . SER A 1 95 ? 16.043 2.067 -18.553 1.00 94.00 95 SER A CA 1
ATOM 696 C C . SER A 1 95 ? 17.011 1.117 -17.833 1.00 94.00 95 SER A C 1
ATOM 698 O O . SER A 1 95 ? 17.135 -0.041 -18.234 1.00 94.00 95 SER A O 1
ATOM 700 N N . PRO A 1 96 ? 17.615 1.531 -16.703 1.00 95.06 96 PRO A N 1
ATOM 701 C CA . PRO A 1 96 ? 18.414 0.633 -15.866 1.00 95.06 96 PRO A CA 1
ATOM 702 C C . PRO A 1 96 ? 17.662 -0.594 -15.329 1.00 95.06 96 PRO A C 1
ATOM 704 O O . PRO A 1 96 ? 18.305 -1.568 -14.958 1.00 95.06 96 PRO A O 1
ATOM 707 N N . TRP A 1 97 ? 16.321 -0.587 -15.296 1.00 94.75 97 TRP A N 1
ATOM 708 C CA . TRP A 1 97 ? 15.557 -1.777 -14.906 1.00 94.75 97 TRP A CA 1
ATOM 709 C C . TRP A 1 97 ? 15.647 -2.893 -15.954 1.00 94.75 97 TRP A C 1
ATOM 711 O O . TRP A 1 97 ? 15.523 -4.062 -15.602 1.00 94.75 97 TRP A O 1
ATOM 721 N N . GLY A 1 98 ? 15.811 -2.560 -17.240 1.00 92.75 98 GLY A N 1
ATOM 722 C CA . GLY A 1 98 ? 15.950 -3.506 -18.356 1.00 92.75 98 GLY A CA 1
ATOM 723 C C . GLY A 1 98 ? 14.730 -4.394 -18.661 1.00 92.75 98 GLY A C 1
ATOM 724 O O . GLY A 1 98 ? 14.600 -4.889 -19.777 1.00 92.75 98 GLY A O 1
ATOM 725 N N . SER A 1 99 ? 13.813 -4.599 -17.711 1.00 91.19 99 SER A N 1
ATOM 726 C CA . SER A 1 99 ? 12.614 -5.425 -17.867 1.00 91.19 99 SER A CA 1
ATOM 727 C C . SER A 1 99 ? 11.462 -4.953 -16.976 1.00 91.19 99 SER A C 1
ATOM 729 O O . SER A 1 99 ? 11.665 -4.307 -15.945 1.00 91.19 99 SER A O 1
ATOM 731 N N . ILE A 1 100 ? 10.234 -5.305 -17.367 1.00 91.25 100 ILE A N 1
ATOM 732 C CA . ILE A 1 100 ? 9.020 -4.991 -16.600 1.00 91.25 100 ILE A CA 1
ATOM 733 C C . ILE A 1 100 ? 9.032 -5.671 -15.229 1.00 91.25 100 ILE A C 1
ATOM 735 O O . ILE A 1 100 ? 8.680 -5.030 -14.244 1.00 91.25 100 ILE A O 1
ATOM 739 N N . ASP A 1 101 ? 9.470 -6.929 -15.143 1.00 92.19 101 ASP A N 1
ATOM 740 C CA . ASP A 1 101 ? 9.528 -7.663 -13.874 1.00 92.19 101 ASP A CA 1
ATOM 741 C C . ASP A 1 101 ? 10.498 -7.007 -12.886 1.00 92.19 101 ASP A C 1
ATOM 743 O O . ASP A 1 101 ? 10.163 -6.842 -11.712 1.00 92.19 101 ASP A O 1
ATOM 747 N N . GLN A 1 102 ? 11.662 -6.561 -13.367 1.00 95.50 102 GLN A N 1
ATOM 748 C CA . GLN A 1 102 ? 12.624 -5.821 -12.552 1.00 95.50 102 GLN A CA 1
ATOM 749 C C . GLN A 1 102 ? 12.079 -4.450 -12.138 1.00 95.50 102 GLN A C 1
ATOM 751 O O . GLN A 1 102 ? 12.188 -4.076 -10.972 1.00 95.50 102 GLN A O 1
ATOM 756 N N . ALA A 1 103 ? 11.423 -3.719 -13.047 1.00 96.00 103 ALA A N 1
ATOM 757 C CA . ALA A 1 103 ? 10.775 -2.453 -12.705 1.00 96.00 103 ALA A CA 1
ATOM 758 C C . ALA A 1 103 ? 9.681 -2.646 -11.641 1.00 96.00 103 ALA A C 1
ATOM 760 O O . ALA A 1 103 ? 9.596 -1.869 -10.693 1.00 96.00 103 ALA A O 1
ATOM 761 N N . ILE A 1 104 ? 8.874 -3.706 -11.745 1.00 95.81 104 ILE A N 1
ATOM 762 C CA . ILE A 1 104 ? 7.887 -4.076 -10.724 1.00 95.81 104 ILE A CA 1
ATOM 763 C C . ILE A 1 104 ? 8.581 -4.368 -9.393 1.00 95.81 104 ILE A C 1
ATOM 765 O O . ILE A 1 104 ? 8.152 -3.830 -8.374 1.00 95.81 104 ILE A O 1
ATOM 769 N N . ALA A 1 105 ? 9.635 -5.185 -9.386 1.00 97.12 105 ALA A N 1
ATOM 770 C CA . ALA A 1 105 ? 10.337 -5.569 -8.166 1.00 97.12 105 ALA A CA 1
ATOM 771 C C . ALA A 1 105 ? 10.951 -4.366 -7.436 1.00 97.12 105 ALA A C 1
ATOM 773 O O . ALA A 1 105 ? 10.754 -4.203 -6.229 1.00 97.12 105 ALA A O 1
ATOM 774 N N . SER A 1 106 ? 11.633 -3.486 -8.170 1.00 97.62 106 SER A N 1
ATOM 775 C CA . SER A 1 106 ? 12.316 -2.321 -7.599 1.00 97.62 106 SER A CA 1
ATOM 776 C C . SER A 1 106 ? 11.384 -1.171 -7.225 1.00 97.62 106 SER A C 1
ATOM 778 O O . SER A 1 106 ? 11.772 -0.315 -6.434 1.00 97.62 106 SER A O 1
ATOM 780 N N . LEU A 1 107 ? 10.180 -1.102 -7.803 1.00 96.88 107 LEU A N 1
ATOM 781 C CA . LEU A 1 107 ? 9.254 0.019 -7.595 1.00 96.88 107 LEU A CA 1
ATOM 782 C C . LEU A 1 107 ? 8.010 -0.348 -6.780 1.00 96.88 107 LEU A C 1
ATOM 784 O O . LEU A 1 107 ? 7.215 0.536 -6.464 1.00 96.88 107 LEU A O 1
ATOM 788 N N . SER A 1 108 ? 7.822 -1.622 -6.434 1.00 97.56 108 SER A N 1
ATOM 789 C CA . SER A 1 108 ? 6.695 -2.062 -5.608 1.00 97.56 108 SER A CA 1
ATOM 790 C C . SER A 1 108 ? 7.094 -2.155 -4.142 1.00 97.56 108 SER A C 1
ATOM 792 O O . SER A 1 108 ? 7.925 -2.972 -3.755 1.00 97.56 108 SER A O 1
ATOM 794 N N . LEU A 1 109 ? 6.451 -1.343 -3.312 1.00 97.69 109 LEU A N 1
ATOM 795 C CA . LEU A 1 109 ? 6.705 -1.240 -1.885 1.00 97.69 109 LEU A CA 1
ATOM 796 C C . LEU A 1 109 ? 5.693 -2.069 -1.089 1.00 97.69 109 LEU A C 1
ATOM 798 O O . LEU A 1 109 ? 4.494 -1.784 -1.099 1.00 97.69 109 LEU A O 1
ATOM 802 N N . PHE A 1 110 ? 6.194 -3.072 -0.372 1.00 98.56 110 PHE A N 1
ATOM 803 C CA . PHE A 1 110 ? 5.422 -3.922 0.538 1.00 98.56 110 PHE A CA 1
ATOM 804 C C . PHE A 1 110 ? 5.589 -3.464 1.990 1.00 98.56 110 PHE A C 1
ATOM 806 O O . PHE A 1 110 ? 6.546 -2.764 2.323 1.00 98.56 110 PHE A O 1
ATOM 813 N N . ALA A 1 111 ? 4.667 -3.864 2.865 1.00 98.50 111 ALA A N 1
ATOM 814 C CA . ALA A 1 111 ? 4.840 -3.686 4.302 1.00 98.50 111 ALA A CA 1
ATOM 815 C C . ALA A 1 111 ? 5.909 -4.657 4.828 1.00 98.50 111 ALA A C 1
ATOM 817 O O . ALA A 1 111 ? 6.002 -5.801 4.385 1.00 98.50 111 ALA A O 1
ATOM 818 N N . HIS A 1 112 ? 6.722 -4.212 5.780 1.00 98.69 112 HIS A N 1
ATOM 819 C CA . HIS A 1 112 ? 7.748 -5.041 6.401 1.00 98.69 112 HIS A CA 1
ATOM 820 C C . HIS A 1 112 ? 7.124 -6.171 7.241 1.00 98.69 112 HIS A C 1
ATOM 822 O O . HIS A 1 112 ? 6.076 -5.951 7.860 1.00 98.69 112 HIS A O 1
ATOM 828 N N . PRO A 1 113 ? 7.740 -7.372 7.311 1.00 98.69 113 PRO A N 1
ATOM 829 C CA . PRO A 1 113 ? 7.251 -8.476 8.141 1.00 98.69 113 PRO A CA 1
ATOM 830 C C . PRO A 1 113 ? 6.949 -8.102 9.600 1.00 98.69 113 PRO A C 1
ATOM 832 O O . PRO A 1 113 ? 5.988 -8.623 10.163 1.00 98.69 113 PRO A O 1
ATOM 835 N N . ASP A 1 114 ? 7.698 -7.163 10.183 1.00 98.62 114 ASP A N 1
ATOM 836 C CA . ASP A 1 114 ? 7.450 -6.662 11.545 1.00 98.62 114 ASP A CA 1
ATOM 837 C C . ASP A 1 114 ? 6.083 -5.986 11.668 1.00 98.62 114 ASP A C 1
ATOM 839 O O . ASP A 1 114 ? 5.328 -6.289 12.584 1.00 98.62 114 ASP A O 1
ATOM 843 N N . VAL A 1 115 ? 5.697 -5.152 10.696 1.00 98.44 115 VAL A N 1
ATOM 844 C CA . VAL A 1 115 ? 4.369 -4.516 10.652 1.00 98.44 115 VAL A CA 1
ATOM 845 C C . VAL A 1 115 ? 3.267 -5.565 10.495 1.00 98.44 115 VAL A C 1
ATOM 847 O O . VAL A 1 115 ? 2.211 -5.496 11.132 1.00 98.44 115 VAL A O 1
ATOM 850 N N . ILE A 1 116 ? 3.509 -6.568 9.650 1.00 98.44 116 ILE A N 1
ATOM 851 C CA . ILE A 1 116 ? 2.581 -7.685 9.455 1.00 98.44 116 ILE A CA 1
ATOM 852 C C . ILE A 1 116 ? 2.388 -8.471 10.763 1.00 98.44 116 ILE A C 1
ATOM 854 O O . ILE A 1 116 ? 1.268 -8.874 11.087 1.00 98.44 116 ILE A O 1
ATOM 858 N N . ALA A 1 117 ? 3.458 -8.675 11.534 1.00 98.38 117 ALA A N 1
ATOM 859 C CA . ALA A 1 117 ? 3.399 -9.309 12.847 1.00 98.38 117 ALA A CA 1
ATOM 860 C C . ALA A 1 117 ? 2.710 -8.413 13.891 1.00 98.38 117 ALA A C 1
ATOM 862 O O . ALA A 1 117 ? 1.827 -8.889 14.603 1.00 98.38 117 ALA A O 1
ATOM 863 N N . ALA A 1 118 ? 3.038 -7.120 13.925 1.00 98.25 118 ALA A N 1
ATOM 864 C CA . ALA A 1 118 ? 2.468 -6.110 14.820 1.00 98.25 118 ALA A CA 1
ATOM 865 C C . ALA A 1 118 ? 0.944 -5.972 14.673 1.00 98.25 118 ALA A C 1
ATOM 867 O O . ALA A 1 118 ? 0.232 -5.689 15.631 1.00 98.25 118 ALA A O 1
ATOM 868 N N . THR A 1 119 ? 0.431 -6.220 13.470 1.00 98.00 119 THR A N 1
ATOM 869 C CA . THR A 1 119 ? -1.005 -6.203 13.152 1.00 98.00 119 THR A CA 1
ATOM 870 C C . THR A 1 119 ? -1.647 -7.590 13.279 1.00 98.00 119 THR A C 1
ATOM 872 O O . THR A 1 119 ? -2.812 -7.796 12.945 1.00 98.00 119 THR A O 1
ATOM 875 N N . GLY A 1 120 ? -0.908 -8.587 13.768 1.00 97.44 120 GLY A N 1
ATOM 876 C CA . GLY A 1 120 ? -1.408 -9.942 13.973 1.00 97.44 120 GLY A CA 1
ATOM 877 C C . GLY A 1 120 ? -1.882 -10.622 12.689 1.00 97.44 120 GLY A C 1
ATOM 878 O O . GLY A 1 120 ? -2.728 -11.508 12.767 1.00 97.44 120 GLY A O 1
ATOM 879 N N . ARG A 1 121 ? -1.363 -10.217 11.517 1.00 97.38 121 ARG A N 1
ATOM 880 C CA . ARG A 1 121 ? -1.703 -10.804 10.208 1.00 97.38 121 ARG A CA 1
ATOM 881 C C . ARG A 1 121 ? -3.205 -10.751 9.889 1.00 97.38 121 ARG A C 1
ATOM 883 O O . ARG A 1 121 ? -3.766 -11.733 9.397 1.00 97.38 121 ARG A O 1
ATOM 890 N N . ARG A 1 122 ? -3.861 -9.630 10.192 1.00 96.94 122 ARG A N 1
ATOM 891 C CA . ARG A 1 122 ? -5.299 -9.407 9.967 1.00 96.94 122 ARG A CA 1
ATOM 892 C C . ARG A 1 122 ? -5.541 -8.096 9.227 1.00 96.94 122 ARG A C 1
ATOM 894 O O . ARG A 1 122 ? -4.694 -7.204 9.246 1.00 96.94 122 ARG A O 1
ATOM 901 N N . ALA A 1 123 ? -6.718 -7.975 8.617 1.00 97.94 123 ALA A N 1
ATOM 902 C CA . ALA A 1 123 ? -7.206 -6.699 8.116 1.00 97.94 123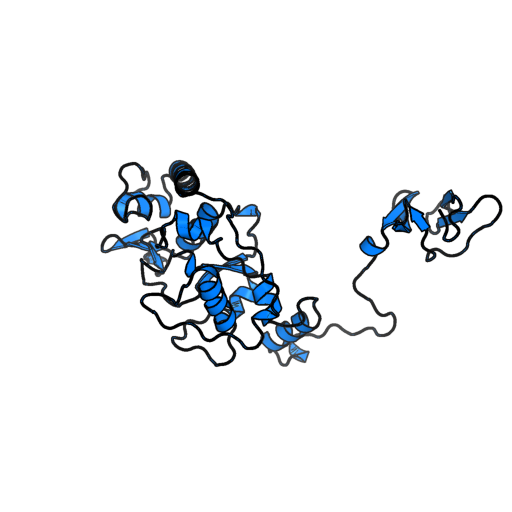 ALA A CA 1
ATOM 903 C C . ALA A 1 123 ? -7.236 -5.645 9.231 1.00 97.94 123 ALA A C 1
ATOM 905 O O . ALA A 1 123 ? -7.622 -5.919 10.371 1.00 97.94 123 ALA A O 1
ATOM 906 N N . ILE A 1 124 ? -6.809 -4.431 8.889 1.00 98.56 124 ILE A N 1
ATOM 907 C CA . ILE A 1 124 ? -6.688 -3.331 9.843 1.00 98.56 124 ILE A CA 1
ATOM 908 C C . ILE A 1 124 ? -8.058 -2.763 10.193 1.00 98.56 124 ILE A C 1
ATOM 910 O O . ILE A 1 124 ? -8.377 -2.620 11.370 1.00 98.56 124 ILE A O 1
ATOM 914 N N . PHE A 1 125 ? -8.875 -2.468 9.185 1.00 98.31 125 PHE A N 1
ATOM 915 C CA . PHE A 1 125 ? -10.211 -1.897 9.330 1.00 98.31 125 PHE A CA 1
ATOM 916 C C . PHE A 1 125 ? -11.270 -2.830 8.743 1.00 98.31 125 PHE A C 1
ATOM 918 O O . PHE A 1 125 ? -11.061 -3.423 7.684 1.00 98.31 125 PHE A O 1
ATOM 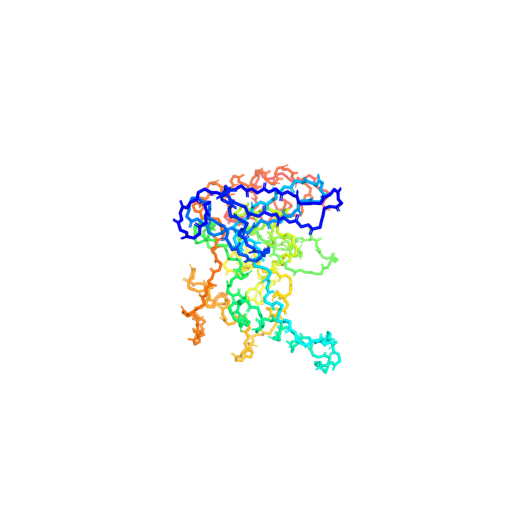925 N N . ARG A 1 126 ? -12.447 -2.884 9.377 1.00 97.44 126 ARG A N 1
ATOM 926 C CA . ARG A 1 126 ? -13.623 -3.591 8.844 1.00 97.44 126 ARG A CA 1
ATOM 927 C C . ARG A 1 126 ? -14.322 -2.759 7.768 1.00 97.44 126 ARG A C 1
ATOM 929 O O . ARG A 1 126 ? -15.396 -2.197 7.992 1.00 97.44 126 ARG A O 1
ATOM 936 N N . THR A 1 127 ? -13.691 -2.663 6.605 1.00 98.12 127 THR A N 1
ATOM 937 C CA . THR A 1 127 ? -14.208 -1.921 5.454 1.00 98.12 127 THR A CA 1
ATOM 938 C C . THR A 1 127 ? -14.183 -2.755 4.182 1.00 98.12 127 THR A C 1
ATOM 940 O O . THR A 1 127 ? -13.430 -3.719 4.075 1.00 98.12 127 THR A O 1
ATOM 943 N N . VAL A 1 128 ? -14.997 -2.366 3.203 1.00 97.50 128 VAL A N 1
ATOM 944 C CA . VAL A 1 128 ? -15.027 -2.956 1.856 1.00 97.50 128 VAL A CA 1
ATOM 945 C C . VAL A 1 128 ? -15.166 -1.867 0.802 1.00 97.50 128 VAL A C 1
ATOM 947 O O . VAL A 1 128 ? -15.658 -0.774 1.084 1.00 97.50 128 VAL A O 1
ATOM 950 N N . ARG A 1 129 ? -14.773 -2.161 -0.436 1.00 95.50 129 ARG A N 1
ATOM 951 C CA . ARG A 1 129 ? -14.981 -1.254 -1.563 1.00 95.50 129 ARG A CA 1
ATOM 952 C C . ARG A 1 129 ? -16.444 -1.257 -1.987 1.00 95.50 129 ARG A C 1
ATOM 954 O O . ARG A 1 129 ? -17.028 -2.313 -2.213 1.00 95.50 129 ARG A O 1
ATOM 961 N N . GLY A 1 130 ? -17.007 -0.074 -2.205 1.00 94.00 130 GLY A N 1
ATOM 962 C CA . GLY A 1 130 ? -18.332 0.060 -2.811 1.00 94.00 130 GLY A CA 1
ATOM 963 C C . GLY A 1 130 ? -18.470 1.275 -3.718 1.00 94.00 130 GLY A C 1
ATOM 964 O O . GLY A 1 130 ? -17.496 1.951 -4.069 1.00 94.00 130 GLY A O 1
ATOM 965 N N . ARG A 1 131 ? -19.708 1.536 -4.146 1.00 93.12 131 ARG A N 1
ATOM 966 C CA . ARG A 1 131 ? -20.023 2.671 -5.021 1.00 93.12 131 ARG A CA 1
ATOM 967 C C . ARG A 1 131 ? -19.909 3.976 -4.244 1.00 93.12 131 ARG A C 1
ATOM 969 O O . ARG A 1 131 ? -20.095 4.012 -3.034 1.00 93.12 131 ARG A O 1
ATOM 976 N N . THR A 1 132 ? -19.667 5.076 -4.955 1.00 93.44 132 THR A N 1
ATOM 977 C CA . THR A 1 132 ? -19.538 6.411 -4.346 1.00 93.44 132 THR A CA 1
ATOM 978 C C . THR A 1 132 ? -20.745 6.805 -3.497 1.00 93.44 132 THR A C 1
ATOM 980 O O . THR A 1 132 ? -20.553 7.368 -2.426 1.00 93.44 132 THR A O 1
ATOM 983 N N . ALA A 1 133 ? -21.958 6.466 -3.942 1.00 94.50 133 ALA A N 1
ATOM 984 C CA . ALA A 1 133 ? -23.196 6.764 -3.221 1.00 94.50 133 ALA A CA 1
ATOM 985 C C . ALA A 1 133 ? -23.322 6.024 -1.878 1.00 94.50 133 ALA A C 1
ATOM 987 O O . ALA A 1 133 ? -24.005 6.509 -0.985 1.00 94.50 133 ALA A O 1
ATOM 988 N N . ASP A 1 134 ? -22.641 4.884 -1.728 1.00 94.62 134 ASP A N 1
ATOM 989 C CA . ASP A 1 134 ? -22.764 4.015 -0.556 1.00 94.62 134 ASP A CA 1
ATOM 990 C C . ASP A 1 134 ? -21.654 4.294 0.487 1.00 94.62 134 ASP A C 1
ATOM 992 O O . ASP A 1 134 ? -21.710 3.780 1.604 1.00 94.62 134 ASP A O 1
ATOM 996 N N . ARG A 1 135 ? -20.639 5.113 0.159 1.00 94.81 135 ARG A N 1
ATOM 997 C CA . ARG A 1 135 ? -19.466 5.364 1.023 1.00 94.81 135 ARG A CA 1
ATOM 998 C C . ARG A 1 135 ? -19.864 5.937 2.386 1.00 94.81 135 ARG A C 1
ATOM 1000 O O . ARG A 1 135 ? -20.576 6.931 2.474 1.00 94.81 135 ARG A O 1
ATOM 1007 N N . GLY A 1 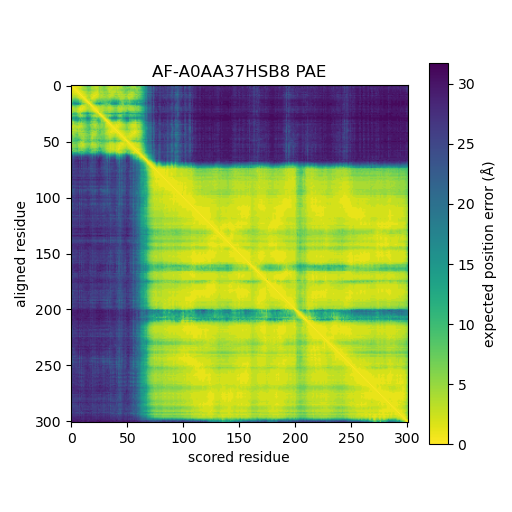136 ? -19.324 5.355 3.455 1.00 95.00 136 GLY A N 1
ATOM 1008 C CA . GLY A 1 136 ? -19.621 5.713 4.845 1.00 95.00 136 GLY A CA 1
ATOM 1009 C C . GLY A 1 136 ? -20.867 5.034 5.425 1.00 95.00 136 GLY A C 1
ATOM 1010 O O . GLY A 1 136 ? -21.125 5.184 6.625 1.00 95.00 136 GLY A O 1
ATOM 1011 N N . THR A 1 137 ? -21.612 4.281 4.610 1.00 96.81 137 THR A N 1
ATOM 1012 C CA . THR A 1 137 ? -22.700 3.409 5.069 1.00 96.81 137 THR A CA 1
ATOM 1013 C C . THR A 1 137 ? -22.113 2.187 5.763 1.00 96.81 137 THR A C 1
ATOM 1015 O O . THR A 1 137 ? -21.102 1.644 5.317 1.00 96.81 137 THR A O 1
ATOM 1018 N N . ILE A 1 138 ? -22.745 1.756 6.854 1.00 97.38 138 ILE A N 1
ATOM 1019 C CA . ILE A 1 138 ? -22.355 0.566 7.615 1.00 97.38 138 ILE A CA 1
ATOM 1020 C C . ILE A 1 138 ? -23.464 -0.471 7.479 1.00 97.38 138 ILE A C 1
ATOM 1022 O O . ILE A 1 138 ? -24.620 -0.173 7.764 1.00 97.38 138 ILE A O 1
ATOM 1026 N N . THR A 1 139 ? -23.109 -1.680 7.053 1.00 96.00 139 THR A N 1
ATOM 1027 C CA . THR A 1 139 ? -24.000 -2.849 6.997 1.00 96.00 139 THR A CA 1
ATOM 1028 C C . THR A 1 139 ? -23.297 -4.001 7.702 1.00 96.00 139 THR A C 1
ATOM 1030 O O . THR A 1 139 ? -22.114 -4.220 7.463 1.00 96.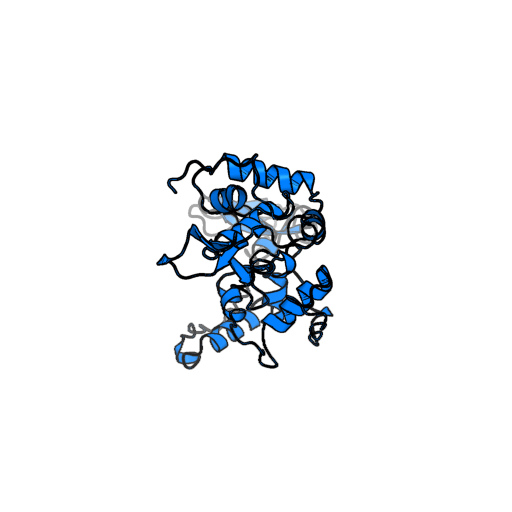00 139 THR A O 1
ATOM 1033 N N . ASP A 1 140 ? -23.981 -4.677 8.627 1.00 94.88 140 ASP A N 1
ATOM 1034 C CA . ASP A 1 140 ? -23.449 -5.825 9.384 1.00 94.88 140 ASP A CA 1
ATOM 1035 C C . ASP A 1 140 ? -22.070 -5.586 10.034 1.00 94.88 140 ASP A C 1
ATOM 1037 O O . ASP A 1 140 ? -21.197 -6.454 10.070 1.00 94.88 140 ASP A O 1
ATOM 1041 N N . GLY A 1 141 ? -21.851 -4.370 10.548 1.00 95.88 141 GLY A N 1
ATOM 1042 C CA . GLY A 1 141 ? -20.584 -3.995 11.183 1.00 95.88 141 GLY A CA 1
ATOM 1043 C C . GLY A 1 141 ? -19.404 -3.905 10.209 1.00 95.88 141 GLY A C 1
ATOM 1044 O O . GLY A 1 141 ? -18.259 -4.101 10.618 1.00 95.88 141 GLY A O 1
ATOM 1045 N N . VAL A 1 142 ? -19.674 -3.636 8.931 1.00 97.69 142 VAL A N 1
ATOM 1046 C CA . VAL A 1 142 ? -18.682 -3.369 7.887 1.00 97.69 142 VAL A CA 1
ATOM 1047 C C . VAL A 1 142 ? -19.036 -2.057 7.194 1.00 97.69 142 VAL A C 1
ATOM 1049 O O . VAL A 1 142 ? -20.177 -1.851 6.777 1.00 97.69 142 VAL A O 1
ATOM 1052 N N . MET A 1 143 ? -18.065 -1.153 7.070 1.00 98.00 143 MET A N 1
ATOM 1053 C CA . MET A 1 143 ? -18.274 0.132 6.404 1.00 98.00 143 MET A CA 1
ATOM 1054 C C . MET A 1 143 ? -17.879 0.071 4.926 1.00 98.00 143 MET A C 1
ATOM 1056 O O . MET A 1 143 ? -16.801 -0.402 4.571 1.00 98.00 143 MET A O 1
ATOM 1060 N N . VAL A 1 144 ? -18.716 0.626 4.055 1.00 97.62 144 VAL A N 1
ATOM 1061 C CA . VAL A 1 144 ? -18.366 0.836 2.649 1.00 97.62 144 VAL A CA 1
ATOM 1062 C C . VAL A 1 144 ? -17.416 2.027 2.520 1.00 97.62 144 VAL A C 1
ATOM 1064 O O . VAL A 1 144 ? -17.697 3.114 3.026 1.00 97.62 144 VAL A O 1
ATOM 1067 N N . ASP A 1 145 ? -16.314 1.856 1.799 1.00 95.44 145 ASP A N 1
ATOM 1068 C CA . ASP A 1 145 ? -15.344 2.910 1.507 1.00 95.44 145 ASP A CA 1
ATOM 1069 C C . ASP A 1 145 ? -14.846 2.840 0.050 1.00 95.44 145 ASP A C 1
ATOM 1071 O O . ASP A 1 145 ? -15.294 2.031 -0.769 1.00 95.44 145 ASP A O 1
ATOM 1075 N N . ASP A 1 146 ? -13.938 3.747 -0.298 1.00 92.44 146 ASP A N 1
ATOM 1076 C CA . ASP A 1 146 ? -13.069 3.634 -1.466 1.00 92.44 146 ASP A CA 1
ATOM 1077 C C . ASP A 1 146 ? -11.681 3.106 -1.059 1.00 92.44 146 ASP A C 1
ATOM 1079 O O . ASP A 1 146 ? -11.542 2.376 -0.077 1.00 92.44 146 ASP A O 1
ATOM 1083 N N . ASN A 1 147 ? -10.642 3.439 -1.829 1.00 92.12 147 ASN A N 1
ATOM 1084 C CA . ASN A 1 147 ? -9.263 3.060 -1.528 1.00 92.12 147 ASN A CA 1
ATOM 1085 C C . ASN A 1 147 ? -8.622 3.928 -0.420 1.00 92.12 147 ASN A C 1
ATOM 1087 O O . ASN A 1 147 ? -7.420 3.801 -0.185 1.00 92.12 147 ASN A O 1
ATOM 1091 N N . ALA A 1 148 ? -9.374 4.789 0.277 1.00 94.12 148 ALA A N 1
ATOM 1092 C CA . ALA A 1 148 ? -8.862 5.554 1.410 1.00 94.12 148 ALA A CA 1
ATOM 1093 C C . ALA A 1 148 ? -8.495 4.651 2.594 1.00 94.12 148 ALA A C 1
ATOM 1095 O O . ALA A 1 148 ? -7.394 4.802 3.125 1.00 94.12 148 ALA A O 1
ATOM 1096 N N . SER A 1 149 ? -9.346 3.695 2.991 1.00 96.94 149 SER A N 1
ATOM 1097 C CA . SER A 1 149 ? -9.033 2.815 4.124 1.00 96.94 149 SER A CA 1
ATOM 1098 C C . SER A 1 149 ? -7.820 1.898 3.902 1.00 96.94 149 SER A C 1
ATOM 1100 O O . SER A 1 149 ? -6.998 1.827 4.814 1.00 96.94 149 SER A O 1
ATOM 1102 N N . PRO A 1 150 ? -7.612 1.235 2.741 1.00 97.31 150 PRO A N 1
ATOM 1103 C CA . PRO A 1 150 ? -6.399 0.445 2.508 1.00 97.31 150 PRO A CA 1
ATOM 1104 C C . PRO A 1 150 ? -5.136 1.316 2.437 1.00 97.31 150 PRO A C 1
ATOM 1106 O O . PRO A 1 150 ? -4.102 0.945 2.986 1.00 97.31 150 PRO A O 1
ATOM 1109 N N . ALA A 1 151 ? -5.220 2.500 1.816 1.00 96.44 151 ALA A N 1
ATOM 1110 C CA . ALA A 1 151 ? -4.114 3.458 1.781 1.00 96.44 151 ALA A CA 1
ATOM 1111 C C . ALA A 1 151 ? -3.721 3.923 3.191 1.00 96.44 151 ALA A C 1
ATOM 1113 O O . ALA A 1 151 ? -2.552 3.876 3.559 1.00 96.44 151 ALA A O 1
ATOM 1114 N N . ALA A 1 152 ? -4.700 4.307 4.013 1.00 97.00 152 ALA A N 1
ATOM 1115 C CA . ALA A 1 152 ? -4.461 4.706 5.395 1.00 97.00 152 ALA A CA 1
ATOM 1116 C C . ALA A 1 152 ? -3.921 3.555 6.252 1.00 97.00 152 ALA A C 1
ATOM 1118 O O . ALA A 1 152 ? -3.009 3.779 7.040 1.00 97.00 152 ALA A O 1
ATOM 1119 N N . ALA A 1 153 ? -4.445 2.337 6.075 1.00 98.19 153 ALA A N 1
ATOM 1120 C CA . ALA A 1 153 ? -3.933 1.146 6.743 1.00 98.19 153 ALA A CA 1
ATOM 1121 C C . ALA A 1 153 ? -2.435 0.978 6.458 1.00 98.19 153 ALA A C 1
ATOM 1123 O O . ALA A 1 153 ? -1.640 0.885 7.386 1.00 98.19 153 ALA A O 1
ATOM 1124 N N . PHE A 1 154 ? -2.035 1.030 5.187 1.00 98.00 154 PHE A N 1
ATOM 1125 C CA . PHE A 1 154 ? -0.635 0.885 4.802 1.00 98.00 154 PHE A CA 1
ATOM 1126 C C . PHE A 1 154 ? 0.235 2.044 5.306 1.00 98.00 154 PHE A C 1
ATOM 1128 O O . PHE A 1 154 ? 1.254 1.821 5.957 1.00 98.00 154 PHE A O 1
ATOM 1135 N N . GLU A 1 155 ? -0.167 3.290 5.048 1.00 97.06 155 GLU A N 1
ATOM 1136 C CA . GLU A 1 155 ? 0.608 4.485 5.403 1.00 97.06 155 GLU A CA 1
ATOM 1137 C C . GLU A 1 155 ? 0.808 4.617 6.917 1.00 97.06 155 GLU A C 1
ATOM 1139 O O . GLU A 1 155 ? 1.915 4.891 7.381 1.00 97.06 155 GLU A O 1
ATOM 1144 N N . TRP A 1 156 ? -0.246 4.405 7.708 1.00 97.12 156 TRP A N 1
ATOM 1145 C CA . TRP A 1 156 ? -0.174 4.582 9.158 1.00 97.12 156 TRP A CA 1
ATOM 1146 C C . TRP A 1 156 ? 0.562 3.427 9.833 1.00 97.12 156 TRP A C 1
ATOM 1148 O O . TRP A 1 156 ? 1.256 3.665 10.816 1.00 97.12 156 TRP A O 1
ATOM 1158 N N . SER A 1 157 ? 0.471 2.206 9.295 1.00 97.94 157 SER A N 1
ATOM 1159 C CA . SER A 1 157 ? 1.196 1.051 9.834 1.00 97.94 157 SER A CA 1
ATOM 1160 C C . SER A 1 157 ? 2.688 1.054 9.509 1.00 97.94 157 SER A C 1
ATOM 1162 O O . SER A 1 157 ? 3.474 0.504 10.270 1.00 97.94 157 SER A O 1
ATOM 1164 N N . THR A 1 158 ? 3.088 1.662 8.392 1.00 97.00 158 THR A N 1
ATOM 1165 C CA . THR A 1 158 ? 4.487 1.657 7.926 1.00 97.00 158 THR A CA 1
ATOM 1166 C C . THR A 1 158 ? 5.241 2.952 8.230 1.00 97.00 158 THR A C 1
ATOM 1168 O O . THR A 1 158 ? 6.450 3.022 8.026 1.00 97.00 158 THR A O 1
ATOM 1171 N N . GLY A 1 159 ? 4.541 3.996 8.686 1.00 94.25 159 GLY A N 1
ATOM 1172 C CA . GLY A 1 159 ? 5.115 5.325 8.910 1.00 94.25 159 GLY A CA 1
ATOM 1173 C C . GLY A 1 159 ? 5.333 6.143 7.631 1.00 94.25 159 GLY A C 1
ATOM 1174 O O . GLY A 1 159 ? 5.859 7.260 7.701 1.00 94.25 159 GLY A O 1
ATOM 1175 N N . LEU A 1 160 ? 4.912 5.635 6.467 1.00 92.75 160 LEU A N 1
ATOM 1176 C CA . LEU A 1 160 ? 4.970 6.375 5.210 1.00 92.75 160 LEU A CA 1
ATOM 1177 C C . LEU A 1 160 ? 4.123 7.644 5.288 1.00 92.75 160 LEU A C 1
ATOM 1179 O O . LEU A 1 160 ? 2.959 7.648 5.696 1.00 92.75 160 LEU A O 1
ATOM 1183 N N . LYS A 1 161 ? 4.715 8.760 4.866 1.00 88.38 161 LYS A N 1
ATOM 1184 C CA . LYS A 1 161 ? 4.044 10.056 4.867 1.00 88.38 161 LYS A CA 1
ATOM 1185 C C . LYS A 1 161 ? 3.376 10.269 3.519 1.00 88.38 161 LYS A C 1
ATOM 1187 O O . LYS A 1 161 ? 4.021 10.177 2.486 1.00 88.38 161 LYS A O 1
ATOM 1192 N N . ARG A 1 162 ? 2.117 10.704 3.519 1.00 78.69 162 ARG A N 1
ATOM 1193 C CA . ARG A 1 162 ? 1.394 11.034 2.279 1.00 78.69 162 ARG A CA 1
ATOM 1194 C C . ARG A 1 162 ? 2.129 12.028 1.365 1.00 78.69 162 ARG A C 1
ATOM 1196 O O . ARG A 1 162 ? 2.000 11.975 0.150 1.00 78.69 162 ARG A O 1
ATOM 1203 N N . ALA A 1 163 ? 2.918 12.935 1.944 1.00 80.81 163 ALA A N 1
ATOM 1204 C CA . ALA A 1 163 ? 3.736 13.881 1.183 1.00 80.81 163 ALA A CA 1
ATOM 1205 C C . ALA A 1 163 ? 4.836 13.196 0.349 1.00 80.81 163 ALA A C 1
ATOM 1207 O O . ALA A 1 163 ? 5.220 13.721 -0.691 1.00 80.81 163 ALA A O 1
ATOM 1208 N N . THR A 1 164 ? 5.325 12.032 0.786 1.00 81.19 164 THR A N 1
ATOM 1209 C CA . THR A 1 164 ? 6.355 11.247 0.093 1.00 81.19 164 THR A CA 1
ATOM 1210 C C . THR A 1 164 ? 5.765 10.162 -0.806 1.00 81.19 164 THR A C 1
ATOM 1212 O O . THR A 1 164 ? 6.513 9.510 -1.521 1.00 81.19 164 THR A O 1
ATOM 1215 N N . THR A 1 165 ? 4.442 9.961 -0.797 1.00 83.12 165 THR A N 1
ATOM 1216 C CA . THR A 1 165 ? 3.746 8.960 -1.627 1.00 83.12 165 THR A CA 1
ATOM 1217 C C . THR A 1 165 ? 3.023 9.581 -2.826 1.00 83.12 165 THR A C 1
ATOM 1219 O O . THR A 1 165 ? 2.097 8.989 -3.383 1.00 83.12 165 THR A O 1
ATOM 1222 N N . ARG A 1 166 ? 3.439 10.784 -3.250 1.00 86.31 166 ARG A N 1
ATOM 1223 C CA . ARG A 1 166 ? 2.904 11.435 -4.452 1.00 86.31 166 ARG A CA 1
ATOM 1224 C C . ARG A 1 166 ? 3.105 10.525 -5.672 1.00 86.31 166 ARG A C 1
ATOM 1226 O O . ARG A 1 166 ? 4.169 9.941 -5.840 1.00 86.31 166 ARG A O 1
ATOM 1233 N N . ASP A 1 167 ? 2.066 10.408 -6.496 1.00 91.50 167 ASP A N 1
ATOM 1234 C CA . ASP A 1 167 ? 2.024 9.576 -7.708 1.00 91.50 167 ASP A CA 1
ATOM 1235 C C . ASP A 1 167 ? 2.219 8.064 -7.473 1.00 91.50 167 ASP A C 1
ATOM 1237 O O . ASP A 1 167 ? 2.333 7.293 -8.433 1.00 91.50 167 ASP A O 1
ATOM 1241 N N . LEU A 1 168 ? 2.154 7.614 -6.215 1.00 94.31 168 LEU A N 1
ATOM 1242 C CA . LEU A 1 168 ? 1.997 6.206 -5.871 1.00 94.31 168 LEU A CA 1
ATOM 1243 C C . LEU A 1 168 ? 0.516 5.834 -5.780 1.00 94.31 168 LEU A C 1
ATOM 1245 O O . LEU A 1 168 ? -0.331 6.616 -5.349 1.00 94.31 168 LEU A O 1
ATOM 1249 N N . THR A 1 169 ? 0.215 4.602 -6.164 1.00 94.44 169 THR A N 1
ATOM 1250 C CA . THR A 1 169 ? -1.112 4.003 -6.070 1.00 94.44 169 THR A CA 1
ATOM 1251 C C . THR A 1 169 ? -1.069 2.829 -5.097 1.00 94.44 169 THR A C 1
ATOM 1253 O O . THR A 1 169 ? -0.246 1.925 -5.238 1.00 94.44 169 THR A O 1
ATOM 1256 N N . CYS A 1 170 ? -1.988 2.837 -4.129 1.00 94.81 170 CYS A N 1
ATOM 1257 C CA . CYS A 1 170 ? -2.284 1.690 -3.276 1.00 94.81 170 CYS A CA 1
ATOM 1258 C C . CYS A 1 170 ? -3.021 0.624 -4.100 1.00 94.81 170 CYS A C 1
ATOM 1260 O O . CYS A 1 170 ? -4.097 0.894 -4.646 1.00 94.81 170 CYS A O 1
ATOM 1262 N N . CYS A 1 171 ? -2.421 -0.557 -4.210 1.00 95.00 171 CYS A N 1
ATOM 1263 C CA . CYS A 1 171 ? -2.867 -1.658 -5.056 1.00 95.00 171 CYS A CA 1
ATOM 1264 C C . CYS A 1 171 ? -3.167 -2.905 -4.220 1.00 95.00 171 CYS A C 1
ATOM 1266 O O . CYS A 1 171 ? -2.564 -3.110 -3.167 1.00 95.00 171 CYS A O 1
ATOM 1268 N N . HIS A 1 172 ? -4.042 -3.770 -4.737 1.00 94.38 172 HIS A N 1
ATOM 1269 C CA . HIS A 1 172 ? -4.340 -5.080 -4.154 1.00 94.38 172 HIS A CA 1
ATOM 1270 C C . HIS A 1 172 ? -3.755 -6.208 -5.009 1.00 94.38 172 HIS A C 1
ATOM 1272 O O . HIS A 1 172 ? -3.780 -6.138 -6.236 1.00 94.38 172 HIS A O 1
ATOM 1278 N N . LEU A 1 173 ? -3.254 -7.269 -4.373 1.00 93.50 173 LEU A N 1
ATOM 1279 C CA . LEU A 1 173 ? -2.718 -8.452 -5.067 1.00 93.50 173 LEU A CA 1
ATOM 1280 C C . LEU A 1 173 ? -3.820 -9.399 -5.558 1.00 93.50 173 LEU A C 1
ATOM 1282 O O . LEU A 1 173 ? -3.693 -10.060 -6.599 1.00 93.50 173 LEU A O 1
ATOM 1286 N N . TYR A 1 174 ? -4.888 -9.507 -4.771 1.00 91.88 174 TYR A N 1
ATOM 1287 C CA . TYR A 1 174 ? -6.039 -10.361 -5.023 1.00 91.88 174 TYR A CA 1
ATOM 1288 C C . TYR A 1 174 ? -7.308 -9.508 -5.112 1.00 91.88 174 TYR A C 1
ATOM 1290 O O . TYR A 1 174 ? -7.499 -8.566 -4.342 1.00 91.88 174 TYR A O 1
ATOM 1298 N N . ALA A 1 175 ? -8.190 -9.850 -6.056 1.00 88.19 175 ALA A N 1
ATOM 1299 C CA . ALA A 1 175 ? -9.463 -9.166 -6.277 1.00 88.19 175 ALA A CA 1
ATOM 1300 C C . ALA A 1 175 ? -10.487 -9.542 -5.188 1.00 88.19 175 ALA A C 1
ATOM 1302 O O . ALA A 1 175 ? -11.423 -10.301 -5.420 1.00 88.19 175 ALA A O 1
ATOM 1303 N N . SER A 1 176 ? -10.280 -9.029 -3.976 1.00 88.25 176 SER A N 1
ATOM 1304 C CA . SER A 1 176 ? -11.067 -9.336 -2.773 1.00 88.25 176 SER A CA 1
ATOM 1305 C C . SER A 1 176 ? -11.596 -8.064 -2.113 1.00 88.25 176 SER A C 1
ATOM 1307 O O . SER A 1 176 ? -11.575 -7.907 -0.896 1.00 88.25 176 SER A O 1
ATOM 1309 N N . SER A 1 177 ? -12.028 -7.107 -2.933 1.00 90.75 177 SER A N 1
ATOM 1310 C CA . SER A 1 177 ? -12.419 -5.775 -2.467 1.00 90.75 177 SER A CA 1
ATOM 1311 C C . SER A 1 177 ? -13.727 -5.758 -1.667 1.00 90.75 177 SER A C 1
ATOM 1313 O O . SER A 1 177 ? -13.964 -4.819 -0.913 1.00 90.75 177 SER A O 1
ATOM 1315 N N . SER A 1 178 ? -14.543 -6.807 -1.787 1.00 92.31 178 SER A N 1
ATOM 1316 C CA . SER A 1 178 ? -15.758 -7.034 -1.000 1.00 92.31 178 SER A CA 1
ATOM 1317 C C . SER A 1 178 ? -15.540 -7.902 0.246 1.00 92.31 178 SER A C 1
ATOM 1319 O O . SER A 1 178 ? -16.508 -8.207 0.934 1.00 92.31 178 SER A O 1
ATOM 1321 N N . ASP A 1 179 ? -14.308 -8.342 0.517 1.00 95.06 179 ASP A N 1
ATOM 1322 C CA . ASP A 1 179 ? -13.975 -9.158 1.686 1.00 95.06 179 ASP A CA 1
ATOM 1323 C C . ASP A 1 179 ? -13.375 -8.269 2.795 1.00 95.06 179 ASP A C 1
ATOM 1325 O O . ASP A 1 179 ? -12.250 -7.777 2.635 1.00 95.06 179 ASP A O 1
ATOM 1329 N N . PRO A 1 180 ? -14.086 -8.052 3.920 1.00 96.19 180 PRO A N 1
ATOM 1330 C CA . PRO A 1 180 ? -13.610 -7.189 5.000 1.00 96.19 180 PRO A CA 1
ATOM 1331 C C . PRO A 1 180 ? -12.352 -7.723 5.698 1.00 96.19 180 PRO A C 1
ATOM 1333 O O . PRO A 1 180 ? -11.630 -6.940 6.309 1.00 96.19 180 PRO A O 1
ATOM 1336 N N . GLU A 1 181 ? -12.061 -9.022 5.593 1.00 96.12 181 GLU A N 1
ATOM 1337 C CA . GLU A 1 181 ? -10.869 -9.634 6.190 1.00 96.12 181 GLU A CA 1
ATOM 1338 C C . GLU A 1 181 ? -9.645 -9.563 5.258 1.00 96.12 181 GLU A C 1
ATOM 1340 O O . GLU A 1 181 ? -8.525 -9.847 5.683 1.00 96.12 181 GLU A O 1
ATOM 1345 N N . ALA A 1 182 ? -9.828 -9.133 4.003 1.00 96.19 182 ALA A N 1
ATOM 1346 C CA . ALA A 1 182 ? -8.760 -9.032 3.007 1.00 96.19 182 ALA A CA 1
ATOM 1347 C C . ALA A 1 182 ? -8.546 -7.613 2.459 1.00 96.19 182 ALA A C 1
ATOM 1349 O O . ALA A 1 182 ? -7.461 -7.307 1.957 1.00 96.19 182 ALA A O 1
ATOM 1350 N N . TYR A 1 183 ? -9.559 -6.741 2.517 1.00 96.94 183 TYR A N 1
ATOM 1351 C CA . TYR A 1 183 ? -9.519 -5.436 1.853 1.00 96.94 183 TYR A CA 1
ATOM 1352 C C . TYR A 1 183 ? -8.476 -4.479 2.440 1.00 96.94 183 TYR A C 1
ATOM 1354 O O . TYR A 1 183 ? -7.859 -3.707 1.704 1.00 96.94 183 TYR A O 1
ATOM 1362 N N . THR A 1 184 ? -8.260 -4.546 3.754 1.00 98.25 184 THR A N 1
ATOM 1363 C CA . THR A 1 184 ? -7.247 -3.754 4.470 1.00 98.25 184 THR A CA 1
ATOM 1364 C C . THR A 1 184 ? -6.144 -4.622 5.082 1.00 98.25 184 THR A C 1
ATOM 1366 O O . THR A 1 184 ? -5.414 -4.162 5.958 1.00 98.25 184 THR A O 1
ATOM 13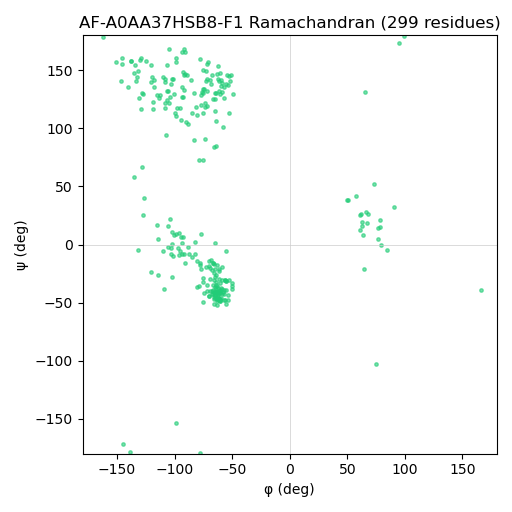69 N N . ASP A 1 185 ? -6.011 -5.878 4.642 1.00 98.19 185 ASP A N 1
ATOM 1370 C CA . ASP A 1 185 ? -4.896 -6.746 5.031 1.00 98.19 185 ASP A CA 1
ATOM 1371 C C . ASP A 1 185 ? -3.622 -6.287 4.319 1.00 98.19 185 ASP A C 1
ATOM 1373 O O . ASP A 1 185 ? -3.526 -6.318 3.091 1.00 98.19 185 ASP A O 1
ATOM 1377 N N . LEU A 1 186 ? -2.623 -5.881 5.099 1.00 98.56 186 LEU A N 1
ATOM 1378 C CA . LEU A 1 186 ? -1.355 -5.367 4.588 1.00 98.56 186 LEU A CA 1
ATOM 1379 C C . LEU A 1 186 ? -0.581 -6.394 3.749 1.00 98.56 186 LEU A C 1
ATOM 1381 O O . LEU A 1 186 ? 0.214 -6.003 2.904 1.00 98.56 186 LEU A O 1
ATOM 1385 N N . ARG A 1 187 ? -0.836 -7.698 3.921 1.00 98.00 187 ARG A N 1
ATOM 1386 C CA . ARG A 1 187 ? -0.239 -8.753 3.080 1.00 98.00 187 ARG A CA 1
ATOM 1387 C C . ARG A 1 187 ? -0.838 -8.796 1.674 1.00 98.00 187 ARG A C 1
ATOM 1389 O O . ARG A 1 187 ? -0.233 -9.372 0.774 1.00 98.00 187 ARG A O 1
ATOM 1396 N N . ASN A 1 188 ? -2.027 -8.221 1.496 1.00 97.00 188 ASN A N 1
ATOM 1397 C CA . ASN A 1 188 ? -2.729 -8.105 0.221 1.00 97.00 188 ASN A CA 1
ATOM 1398 C C . ASN A 1 188 ? -2.505 -6.740 -0.450 1.00 97.00 188 ASN A C 1
ATOM 1400 O O . ASN A 1 188 ? -3.009 -6.523 -1.549 1.00 97.00 188 ASN A O 1
ATOM 1404 N N . ILE A 1 189 ? -1.782 -5.819 0.196 1.00 96.88 189 ILE A N 1
ATOM 1405 C CA . ILE A 1 189 ? -1.622 -4.434 -0.251 1.00 96.88 189 ILE A CA 1
ATOM 1406 C C . ILE A 1 189 ? -0.155 -4.140 -0.542 1.00 96.88 189 ILE A C 1
ATOM 1408 O O . ILE A 1 189 ? 0.742 -4.548 0.192 1.00 96.88 189 ILE A O 1
ATOM 1412 N N . PHE A 1 190 ? 0.083 -3.372 -1.597 1.00 97.19 190 PHE A N 1
ATOM 1413 C CA . PHE A 1 190 ? 1.383 -2.783 -1.888 1.00 97.19 190 PHE A CA 1
ATOM 1414 C C . PHE A 1 190 ? 1.198 -1.407 -2.527 1.00 97.19 190 PHE A C 1
ATOM 1416 O O . PHE A 1 190 ? 0.130 -1.082 -3.053 1.00 97.19 190 PHE A O 1
ATOM 1423 N N . TYR A 1 191 ? 2.241 -0.588 -2.483 1.00 96.69 191 TYR A N 1
ATOM 1424 C CA . TYR A 1 191 ? 2.302 0.675 -3.211 1.00 96.69 191 TYR A CA 1
ATOM 1425 C C . TYR A 1 191 ? 3.174 0.510 -4.448 1.00 96.69 191 TYR A C 1
ATOM 1427 O O . TYR A 1 191 ? 4.203 -0.152 -4.397 1.00 96.69 191 TYR A O 1
ATOM 1435 N N . ALA A 1 192 ? 2.794 1.141 -5.552 1.00 96.06 192 ALA A N 1
ATOM 1436 C CA . ALA A 1 192 ? 3.637 1.240 -6.738 1.00 96.06 192 ALA A CA 1
ATOM 1437 C C . ALA A 1 192 ? 3.409 2.586 -7.435 1.00 96.06 192 ALA A C 1
ATOM 1439 O O . ALA A 1 192 ? 2.325 3.162 -7.294 1.00 96.06 192 ALA A O 1
ATOM 1440 N N . PRO A 1 193 ? 4.377 3.100 -8.212 1.00 95.38 193 PRO A N 1
ATOM 1441 C CA . PRO A 1 193 ? 4.148 4.234 -9.093 1.00 95.38 193 PRO A CA 1
ATOM 1442 C C . PRO A 1 193 ? 2.935 3.992 -9.984 1.00 95.38 193 PRO A C 1
ATOM 1444 O O . PRO A 1 193 ? 2.730 2.886 -10.484 1.00 95.38 193 PRO A O 1
ATOM 1447 N N . SER A 1 194 ? 2.138 5.032 -10.209 1.00 92.81 194 SER A N 1
ATOM 1448 C CA . SER A 1 194 ? 0.841 4.908 -10.887 1.00 92.81 194 SER A CA 1
ATOM 1449 C C . SER A 1 194 ? 0.937 4.266 -12.278 1.00 92.81 194 SER A C 1
ATOM 1451 O O . SER A 1 194 ? 0.019 3.561 -12.690 1.00 92.81 194 SER A O 1
ATOM 1453 N N . PHE A 1 195 ? 2.056 4.450 -12.986 1.00 89.31 195 PHE A N 1
ATOM 1454 C CA . PHE A 1 195 ? 2.284 3.813 -14.286 1.00 89.31 195 PHE A CA 1
ATOM 1455 C C . PHE A 1 195 ? 2.547 2.299 -14.181 1.00 89.31 195 PHE A C 1
ATOM 1457 O O . PHE A 1 195 ? 2.076 1.551 -15.032 1.00 89.31 195 PHE A O 1
ATOM 1464 N N . ILE A 1 196 ? 3.216 1.830 -13.121 1.00 91.81 196 ILE A N 1
ATOM 1465 C CA . ILE A 1 196 ? 3.384 0.395 -12.830 1.00 91.81 196 ILE A CA 1
ATOM 1466 C C . ILE A 1 196 ? 2.078 -0.199 -12.307 1.00 91.81 196 ILE A C 1
ATOM 1468 O O . ILE A 1 196 ? 1.682 -1.281 -12.727 1.00 91.81 196 ILE A O 1
ATOM 1472 N N . ALA A 1 197 ? 1.368 0.522 -11.437 1.00 91.75 197 ALA A N 1
ATOM 1473 C CA . ALA A 1 197 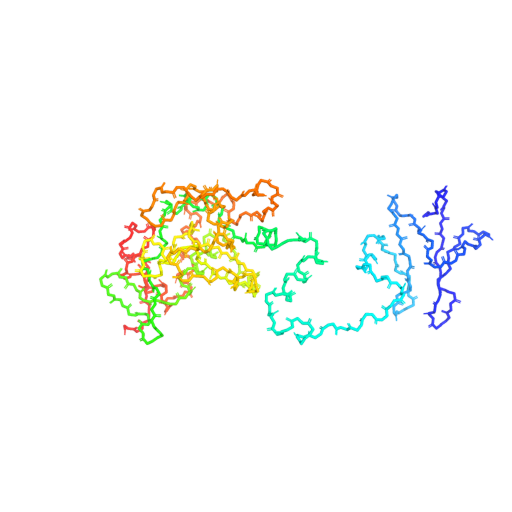? 0.100 0.079 -10.861 1.00 91.75 197 ALA A CA 1
ATOM 1474 C C . ALA A 1 197 ? -0.950 -0.284 -11.928 1.00 91.75 197 ALA A C 1
ATOM 1476 O O . ALA A 1 197 ? -1.754 -1.190 -11.742 1.00 91.75 197 ALA A O 1
ATOM 1477 N N . LYS A 1 198 ? -0.931 0.375 -13.092 1.00 87.81 198 LYS A N 1
ATOM 1478 C CA . LYS A 1 198 ? -1.831 0.026 -14.201 1.00 87.81 198 LYS A CA 1
ATOM 1479 C C . LYS A 1 198 ? -1.553 -1.339 -14.826 1.00 87.81 198 LYS A C 1
ATOM 1481 O O . LYS A 1 198 ? -2.468 -1.916 -15.399 1.00 87.81 198 LYS A O 1
ATOM 1486 N N . LEU A 1 199 ? -0.347 -1.882 -14.675 1.00 85.62 199 LEU A N 1
ATOM 1487 C CA . LEU A 1 199 ? -0.023 -3.245 -15.104 1.00 85.62 199 LEU A CA 1
ATOM 1488 C C . LEU A 1 199 ? -0.536 -4.312 -14.134 1.00 85.62 199 LEU A C 1
ATOM 1490 O O . LEU A 1 199 ? -0.550 -5.495 -14.470 1.00 85.62 199 LEU A O 1
ATOM 1494 N N . THR A 1 200 ? -0.900 -3.915 -12.916 1.00 83.94 200 THR A N 1
ATOM 1495 C CA . THR A 1 200 ? -1.299 -4.832 -11.845 1.00 83.94 200 THR A CA 1
ATOM 1496 C C . THR A 1 200 ? -2.812 -4.865 -11.648 1.00 83.94 200 THR A C 1
ATOM 1498 O O . THR A 1 200 ? -3.311 -5.735 -10.936 1.00 83.94 200 THR A O 1
ATOM 1501 N N . ASP A 1 201 ? -3.550 -3.973 -12.314 1.00 76.62 201 ASP A N 1
ATOM 1502 C CA . ASP A 1 201 ? -5.008 -3.899 -12.256 1.00 76.62 201 ASP A CA 1
ATOM 1503 C C . ASP A 1 201 ? -5.634 -5.056 -13.045 1.00 76.62 201 ASP A C 1
ATOM 1505 O O . ASP A 1 201 ? -5.866 -4.977 -14.251 1.00 76.62 201 ASP A O 1
ATOM 1509 N N . SER A 1 202 ? -5.889 -6.166 -12.356 1.00 65.56 202 SER A N 1
ATOM 1510 C CA . SER A 1 202 ? -6.639 -7.289 -12.903 1.00 65.56 202 SER A CA 1
ATOM 1511 C C . SER A 1 202 ? -7.753 -7.689 -11.952 1.00 65.56 202 SER A C 1
ATOM 1513 O O . SER A 1 202 ? -7.518 -8.143 -10.833 1.00 65.56 202 SER A O 1
ATOM 1515 N N . GLN A 1 203 ? -8.991 -7.545 -12.427 1.00 59.88 203 GLN A N 1
ATOM 1516 C CA . GLN A 1 203 ? -10.186 -8.083 -11.769 1.00 59.88 203 GLN A CA 1
ATOM 1517 C C . GLN A 1 203 ? -10.400 -9.570 -12.108 1.00 59.88 203 GLN A C 1
ATOM 1519 O O . GLN A 1 203 ? -11.404 -10.164 -11.714 1.00 59.88 203 GLN A O 1
ATOM 1524 N N . ALA A 1 204 ? -9.493 -10.180 -12.879 1.00 59.59 204 ALA A N 1
ATOM 1525 C CA . ALA A 1 204 ? -9.659 -11.542 -13.352 1.00 59.59 204 ALA A CA 1
ATOM 1526 C C . ALA A 1 204 ? -9.389 -12.556 -12.232 1.00 59.59 204 ALA A C 1
ATOM 1528 O O . ALA A 1 204 ? -8.387 -12.489 -11.514 1.00 59.59 204 ALA A O 1
ATOM 1529 N N . ARG A 1 205 ? -10.285 -13.544 -12.112 1.00 58.53 205 ARG A N 1
ATOM 1530 C CA . ARG A 1 205 ? -10.155 -14.653 -11.153 1.00 58.53 205 ARG A CA 1
ATOM 1531 C C . ARG A 1 205 ? -8.932 -15.527 -11.452 1.00 58.53 205 ARG A C 1
ATOM 1533 O O . ARG A 1 205 ? -8.284 -16.016 -10.532 1.00 58.53 205 ARG A O 1
ATOM 1540 N N . SER A 1 206 ? -8.613 -15.684 -12.734 1.00 59.69 206 SER A N 1
ATOM 1541 C CA . SER A 1 206 ? -7.405 -16.322 -13.257 1.00 59.69 206 SER A CA 1
ATOM 1542 C C . SER A 1 206 ? -6.602 -15.300 -14.054 1.00 59.69 206 SER A C 1
ATOM 1544 O O . SER A 1 206 ? -7.170 -14.551 -14.847 1.00 59.69 206 SER A O 1
ATOM 1546 N N . LEU A 1 207 ? -5.290 -15.275 -13.849 1.00 70.50 207 LEU A N 1
ATOM 1547 C CA . LEU A 1 207 ? -4.385 -14.401 -14.588 1.00 70.50 207 LEU A CA 1
ATOM 1548 C C . LEU A 1 207 ? -3.837 -15.138 -15.818 1.00 70.50 207 LEU A C 1
ATOM 1550 O O . LEU A 1 207 ? -3.688 -16.361 -15.751 1.00 70.50 207 LEU A O 1
ATOM 1554 N N . PRO A 1 208 ? -3.542 -14.431 -16.921 1.00 69.25 208 PRO A N 1
ATOM 1555 C CA . PRO A 1 208 ? -2.775 -15.015 -18.014 1.00 69.25 208 PRO A CA 1
ATOM 1556 C C . PRO A 1 208 ? -1.376 -15.405 -17.524 1.00 69.25 208 PRO A C 1
ATOM 1558 O O . PRO A 1 208 ? -0.860 -14.780 -16.602 1.00 69.25 208 PRO A O 1
ATOM 1561 N N . GLU A 1 209 ? -0.765 -16.400 -18.173 1.00 63.91 209 GLU A N 1
ATOM 1562 C CA . GLU A 1 209 ? 0.539 -16.978 -17.800 1.00 63.91 209 GLU A CA 1
ATOM 1563 C C . GLU A 1 209 ? 1.633 -15.922 -17.577 1.00 63.91 209 GLU A C 1
ATOM 1565 O O . GLU A 1 209 ? 2.448 -16.035 -16.663 1.00 63.91 209 GLU A O 1
ATOM 1570 N N . VAL A 1 210 ? 1.601 -14.850 -18.370 1.00 66.75 210 VAL A N 1
ATOM 1571 C CA . VAL A 1 210 ? 2.472 -13.686 -18.214 1.00 66.75 210 VAL A CA 1
ATOM 1572 C C . VAL A 1 210 ? 1.646 -12.524 -17.667 1.00 66.75 210 VAL A C 1
ATOM 1574 O O . VAL A 1 210 ? 1.002 -11.784 -18.411 1.00 66.75 210 VAL A O 1
ATOM 1577 N N . HIS A 1 211 ? 1.657 -12.356 -16.345 1.00 79.44 211 HIS A N 1
ATOM 1578 C CA . HIS A 1 211 ? 1.000 -11.238 -15.672 1.00 79.44 211 HIS A CA 1
ATOM 1579 C C . HIS A 1 211 ? 1.844 -10.715 -14.507 1.00 79.44 211 HIS A C 1
ATOM 1581 O O . HIS A 1 211 ? 2.303 -11.491 -13.671 1.00 79.44 211 HIS A O 1
ATOM 1587 N N . ALA A 1 212 ? 1.959 -9.388 -14.389 1.00 81.50 212 ALA A N 1
ATOM 1588 C CA . ALA A 1 212 ? 2.724 -8.690 -13.345 1.00 81.50 212 ALA A CA 1
ATOM 1589 C C . ALA A 1 212 ? 2.399 -9.176 -11.916 1.00 81.50 212 ALA A C 1
ATOM 1591 O O . ALA A 1 212 ? 3.269 -9.336 -11.060 1.00 81.50 212 ALA A O 1
ATOM 1592 N N . LEU A 1 213 ? 1.118 -9.461 -11.662 1.00 88.12 213 LEU A N 1
ATOM 1593 C CA . LEU A 1 213 ? 0.654 -9.993 -10.377 1.00 88.12 213 LEU A CA 1
ATOM 1594 C C . LEU A 1 213 ? 1.247 -11.363 -10.002 1.00 88.12 213 LEU A C 1
ATOM 1596 O O . LEU A 1 213 ? 1.234 -11.684 -8.819 1.00 88.12 213 LEU A O 1
ATOM 1600 N N . HIS A 1 214 ? 1.769 -12.175 -10.929 1.00 89.94 214 HIS A N 1
ATOM 1601 C CA . HIS A 1 214 ? 2.432 -13.434 -10.560 1.00 89.94 214 HIS A CA 1
ATOM 1602 C C . HIS A 1 214 ? 3.685 -13.183 -9.716 1.00 89.94 214 HIS A C 1
ATOM 1604 O O . HIS A 1 214 ? 3.815 -13.749 -8.628 1.00 89.94 214 HIS A O 1
ATOM 1610 N N . VAL A 1 215 ? 4.543 -12.263 -10.163 1.00 94.25 215 VAL A N 1
ATOM 1611 C CA . VAL A 1 215 ? 5.735 -11.808 -9.432 1.00 94.25 215 VAL A CA 1
ATOM 1612 C C . VAL A 1 215 ? 5.362 -11.209 -8.075 1.00 94.25 215 VAL A C 1
ATOM 1614 O O . VAL A 1 215 ? 5.929 -11.589 -7.050 1.00 94.25 215 VAL A O 1
ATOM 1617 N N . LEU A 1 216 ? 4.348 -10.345 -8.038 1.00 96.25 216 LEU A N 1
ATOM 1618 C CA . LEU A 1 216 ? 3.920 -9.668 -6.811 1.00 96.25 216 LEU A CA 1
ATOM 1619 C C . LEU A 1 216 ? 3.271 -10.615 -5.789 1.00 96.25 216 LEU A C 1
ATOM 1621 O O . LEU A 1 216 ? 3.544 -10.520 -4.592 1.00 96.25 216 LEU A O 1
ATOM 1625 N N . ARG A 1 217 ? 2.441 -11.567 -6.237 1.00 95.44 217 ARG A N 1
ATOM 1626 C CA . ARG A 1 217 ? 1.841 -12.586 -5.358 1.00 95.44 217 ARG A CA 1
ATOM 1627 C C . ARG A 1 217 ? 2.904 -13.508 -4.779 1.00 95.44 217 ARG A C 1
ATOM 1629 O O . ARG A 1 217 ? 2.854 -13.812 -3.589 1.00 95.44 217 ARG A O 1
ATOM 1636 N N . TYR A 1 218 ? 3.879 -13.920 -5.591 1.00 96.88 218 TYR A N 1
ATOM 1637 C CA . TYR A 1 218 ? 4.997 -14.708 -5.085 1.00 96.88 218 TYR A CA 1
ATOM 1638 C C . TYR A 1 218 ? 5.858 -13.908 -4.098 1.00 96.88 218 TYR A C 1
ATOM 1640 O O . TYR A 1 218 ? 6.278 -14.470 -3.090 1.00 96.88 218 TYR A O 1
ATOM 1648 N N . ARG A 1 219 ? 6.055 -12.597 -4.304 1.00 98.00 219 ARG A N 1
ATOM 1649 C CA . ARG A 1 219 ? 6.738 -11.729 -3.328 1.00 98.00 219 ARG A CA 1
ATOM 1650 C C . ARG A 1 219 ? 6.020 -11.685 -1.983 1.00 98.00 219 ARG A C 1
ATOM 1652 O O . ARG A 1 219 ? 6.667 -11.862 -0.956 1.00 98.00 219 ARG A O 1
ATOM 1659 N N . ALA A 1 220 ? 4.699 -11.509 -1.974 1.00 97.88 220 ALA A N 1
ATOM 1660 C CA . ALA A 1 220 ? 3.917 -11.538 -0.736 1.00 97.88 220 ALA A CA 1
ATOM 1661 C C . ALA A 1 220 ? 3.997 -12.901 -0.027 1.00 97.88 220 ALA A C 1
ATOM 1663 O O . ALA A 1 220 ? 4.101 -12.964 1.200 1.00 97.88 220 ALA A O 1
ATOM 1664 N N . PHE A 1 221 ? 4.016 -13.998 -0.791 1.00 98.31 221 PHE A N 1
ATOM 1665 C CA . PHE A 1 221 ? 4.292 -15.325 -0.247 1.00 98.31 221 PHE A CA 1
ATOM 1666 C C . PHE A 1 221 ? 5.712 -15.421 0.336 1.00 98.31 221 PHE A C 1
ATOM 1668 O O . PHE A 1 221 ? 5.876 -15.894 1.455 1.00 98.31 221 PHE A O 1
ATOM 1675 N N . ALA A 1 222 ? 6.732 -14.947 -0.379 1.00 98.31 222 ALA A N 1
ATOM 1676 C CA . ALA A 1 222 ? 8.121 -15.007 0.066 1.00 98.31 222 ALA A CA 1
ATOM 1677 C C . ALA A 1 222 ? 8.372 -14.173 1.335 1.00 98.31 222 ALA A C 1
ATOM 1679 O O . ALA A 1 222 ? 9.118 -14.609 2.205 1.00 98.31 222 ALA A O 1
ATOM 1680 N N . LEU A 1 223 ? 7.732 -13.006 1.460 1.00 98.12 223 LEU A N 1
ATOM 1681 C CA . LEU A 1 223 ? 7.874 -12.129 2.625 1.00 98.12 223 LEU A CA 1
ATOM 1682 C C . LEU A 1 223 ? 7.020 -12.559 3.826 1.00 98.12 223 LEU A C 1
ATOM 1684 O O . LEU A 1 223 ? 7.417 -12.349 4.971 1.00 98.12 223 LEU A O 1
ATOM 1688 N N . HIS A 1 224 ? 5.813 -13.080 3.588 1.00 98.00 224 HIS A N 1
ATOM 1689 C CA . HIS A 1 224 ? 4.789 -13.202 4.637 1.00 98.00 224 HIS A CA 1
ATOM 1690 C C . HIS A 1 224 ? 4.117 -14.578 4.709 1.00 98.00 224 HIS A C 1
ATOM 1692 O O . HIS A 1 224 ? 3.268 -14.796 5.575 1.00 98.00 224 HIS A O 1
ATOM 1698 N N . GLY A 1 225 ? 4.427 -15.489 3.784 1.00 97.38 225 GLY A N 1
ATOM 1699 C CA . GLY A 1 225 ? 3.706 -16.751 3.604 1.00 97.38 225 GLY A CA 1
ATOM 1700 C C . GLY A 1 225 ? 2.265 -16.573 3.111 1.00 97.38 225 GLY A C 1
ATOM 1701 O O . GLY A 1 225 ? 1.448 -17.471 3.286 1.00 97.38 225 GLY A O 1
ATOM 1702 N N . TYR A 1 226 ? 1.913 -15.412 2.544 1.00 97.25 226 TYR A N 1
ATOM 1703 C CA . TYR A 1 226 ? 0.537 -15.099 2.157 1.00 97.25 226 TYR A CA 1
ATOM 1704 C C . TYR A 1 226 ? 0.157 -15.705 0.797 1.00 97.25 226 TYR A C 1
ATOM 1706 O O . TYR A 1 226 ? 0.721 -15.348 -0.236 1.00 97.25 226 TYR A O 1
ATOM 1714 N N . CYS A 1 227 ? -0.842 -16.589 0.797 1.00 95.69 227 CYS A N 1
ATOM 1715 C CA . CYS A 1 227 ? -1.353 -17.283 -0.394 1.00 95.69 227 CYS A CA 1
ATOM 1716 C C . CYS A 1 227 ? -2.654 -16.672 -0.954 1.00 95.69 227 CYS A C 1
ATOM 1718 O O . CYS A 1 227 ? -3.272 -17.248 -1.851 1.00 95.69 227 CYS A O 1
ATOM 1720 N N . GLY A 1 228 ? -3.070 -15.513 -0.433 1.00 92.94 228 GLY A N 1
ATOM 1721 C CA . GLY A 1 228 ? -4.347 -14.876 -0.753 1.00 92.94 228 GLY A CA 1
ATOM 1722 C C . GLY A 1 228 ? -5.469 -15.216 0.238 1.00 92.94 228 GLY A C 1
ATOM 1723 O O . GLY A 1 228 ? -5.290 -16.046 1.134 1.00 92.94 228 GLY A O 1
ATOM 1724 N N . PRO A 1 229 ? -6.633 -14.563 0.104 1.00 92.25 229 PRO A N 1
ATOM 1725 C CA . PRO A 1 229 ? -7.757 -14.731 1.022 1.00 92.25 229 PRO A CA 1
ATOM 1726 C C . PRO A 1 229 ? -8.317 -16.155 0.957 1.00 92.25 229 PRO A C 1
ATOM 1728 O O . PRO A 1 229 ? -8.651 -16.654 -0.118 1.00 92.25 229 PRO A O 1
ATOM 1731 N N . GLY A 1 230 ? -8.389 -16.822 2.112 1.00 90.12 230 GLY A N 1
ATOM 1732 C CA . GLY A 1 230 ? -8.931 -18.180 2.247 1.00 90.12 230 GLY A CA 1
ATOM 1733 C C . GLY A 1 230 ? -8.154 -19.279 1.509 1.00 90.12 230 GLY A C 1
ATOM 1734 O O . GLY A 1 230 ? -8.630 -20.409 1.433 1.00 90.12 230 GLY A O 1
ATOM 1735 N N . SER A 1 231 ? -6.978 -18.975 0.955 1.00 91.75 231 SER A N 1
ATOM 1736 C CA . SER A 1 231 ? -6.195 -19.906 0.144 1.00 91.75 231 SER A CA 1
ATOM 1737 C C . SER A 1 231 ? -4.954 -20.378 0.892 1.00 91.75 231 SER A C 1
ATOM 1739 O O . SER A 1 231 ? -4.256 -19.592 1.526 1.00 91.75 231 SER A O 1
ATOM 1741 N N . MET A 1 232 ? -4.646 -21.667 0.747 1.00 93.00 232 MET A N 1
ATOM 1742 C CA . MET A 1 232 ? -3.365 -22.266 1.144 1.00 93.00 232 MET A CA 1
ATOM 1743 C C . MET A 1 232 ? -2.482 -22.585 -0.069 1.00 93.00 232 MET A C 1
ATOM 1745 O O . MET A 1 232 ? -1.359 -23.065 0.083 1.00 93.00 232 MET A O 1
ATOM 1749 N N . VAL A 1 233 ? -2.977 -22.329 -1.284 1.00 93.75 233 VAL A N 1
ATOM 1750 C CA . VAL A 1 233 ? -2.268 -22.646 -2.524 1.00 93.75 233 VAL A CA 1
ATOM 1751 C C . VAL A 1 233 ? -1.147 -21.639 -2.724 1.00 93.75 233 VAL A C 1
ATOM 1753 O O . VAL A 1 233 ? -1.389 -20.455 -2.959 1.00 93.75 233 VAL A O 1
ATOM 1756 N N . ARG A 1 234 ? 0.091 -22.125 -2.640 1.00 94.56 234 ARG A N 1
ATOM 1757 C CA . ARG A 1 234 ? 1.286 -21.319 -2.876 1.00 94.56 234 ARG A CA 1
ATOM 1758 C C . ARG A 1 234 ? 1.272 -20.760 -4.309 1.00 94.56 234 ARG A C 1
ATOM 1760 O O . ARG A 1 234 ? 1.132 -21.546 -5.248 1.00 94.56 234 ARG A O 1
ATOM 1767 N N . PRO A 1 235 ? 1.481 -19.444 -4.501 1.00 92.94 235 PRO A N 1
ATOM 1768 C CA . PRO A 1 235 ? 1.686 -18.882 -5.831 1.00 92.94 235 PRO A CA 1
ATOM 1769 C C . PRO A 1 235 ? 2.899 -19.533 -6.519 1.00 92.94 235 PRO A C 1
ATOM 1771 O O . PRO A 1 235 ? 3.921 -19.745 -5.856 1.00 92.94 235 PRO A O 1
ATOM 1774 N N . PRO A 1 236 ? 2.829 -19.848 -7.824 1.00 91.81 236 PRO A N 1
ATOM 1775 C CA . PRO A 1 236 ? 3.975 -20.391 -8.543 1.00 91.81 236 PRO A CA 1
ATOM 1776 C C . PRO A 1 236 ? 5.130 -19.386 -8.523 1.00 91.81 236 PRO A C 1
ATOM 1778 O O . PRO A 1 236 ? 4.917 -18.179 -8.642 1.00 91.81 236 PRO A O 1
ATOM 1781 N N . LYS A 1 237 ? 6.355 -19.890 -8.357 1.00 94.06 237 LYS A N 1
ATOM 1782 C CA . LYS A 1 237 ? 7.563 -19.065 -8.401 1.00 94.06 237 LYS A CA 1
ATOM 1783 C C . LYS A 1 237 ? 7.855 -18.663 -9.853 1.00 94.06 237 LYS A C 1
ATOM 1785 O O . LYS A 1 237 ? 8.048 -19.564 -10.666 1.00 94.06 237 LYS A O 1
ATOM 1790 N N . PRO A 1 238 ? 7.927 -17.362 -10.185 1.00 92.12 238 PRO A N 1
ATOM 1791 C CA . PRO A 1 238 ? 8.367 -16.925 -11.507 1.00 92.12 238 PRO A CA 1
ATOM 1792 C C . PRO A 1 238 ? 9.810 -17.359 -11.779 1.00 92.12 238 PRO A C 1
ATOM 1794 O O . PRO A 1 238 ? 10.648 -17.302 -10.878 1.00 92.12 238 PRO A O 1
ATOM 1797 N N . GLN A 1 239 ? 10.109 -17.745 -13.022 1.00 88.75 239 GLN A N 1
ATOM 1798 C CA . GLN A 1 239 ? 11.406 -18.312 -13.412 1.00 88.75 239 GLN A CA 1
ATOM 1799 C C . GLN A 1 239 ? 12.600 -17.426 -13.019 1.00 88.75 239 GLN A C 1
ATOM 1801 O O . GLN A 1 239 ? 13.576 -17.930 -12.472 1.00 88.75 239 GLN A O 1
ATOM 1806 N N . ASN A 1 240 ? 12.499 -16.110 -13.228 1.00 90.19 240 ASN A N 1
ATOM 1807 C CA . ASN A 1 240 ? 13.593 -15.164 -12.981 1.00 90.19 240 ASN A CA 1
ATOM 1808 C C . ASN A 1 240 ? 13.519 -14.476 -11.610 1.00 90.19 240 ASN A C 1
ATOM 1810 O O . ASN A 1 240 ? 14.271 -13.540 -11.362 1.00 90.19 240 ASN A O 1
ATOM 1814 N N . TYR A 1 241 ? 12.628 -14.915 -10.712 1.00 95.06 241 TYR A N 1
ATOM 1815 C CA . TYR A 1 241 ? 12.350 -14.199 -9.461 1.00 95.06 241 TYR A CA 1
ATOM 1816 C C . TYR A 1 241 ? 13.591 -13.978 -8.584 1.00 95.06 241 TYR A C 1
ATOM 1818 O O . TYR A 1 241 ? 13.728 -12.914 -7.988 1.00 95.06 241 TYR A O 1
ATOM 1826 N N . ASP A 1 242 ? 14.483 -14.970 -8.500 1.00 96.44 242 ASP A N 1
ATOM 1827 C CA . ASP A 1 242 ? 15.675 -14.891 -7.642 1.00 96.44 242 ASP A CA 1
ATOM 1828 C C . ASP A 1 242 ? 16.710 -13.874 -8.136 1.00 96.44 242 ASP A C 1
ATOM 1830 O O . ASP A 1 242 ? 17.550 -13.443 -7.355 1.00 96.44 242 ASP A O 1
ATOM 1834 N N . GLY A 1 243 ? 16.652 -13.494 -9.416 1.00 96.19 243 GLY A N 1
ATOM 1835 C CA . GLY A 1 243 ? 17.512 -12.463 -9.994 1.00 96.19 243 GLY A CA 1
ATOM 1836 C C . GLY A 1 243 ? 16.944 -11.050 -9.876 1.00 96.19 243 GLY A C 1
ATOM 1837 O O . GLY A 1 243 ? 17.594 -10.116 -10.330 1.00 96.19 243 GLY A O 1
ATOM 1838 N N . LEU A 1 244 ? 15.738 -10.884 -9.319 1.00 96.94 244 LEU A N 1
ATOM 1839 C CA . LEU A 1 244 ? 15.099 -9.576 -9.211 1.00 96.94 244 LEU A CA 1
ATOM 1840 C C . LEU A 1 244 ? 15.594 -8.807 -7.984 1.00 96.94 244 LEU A C 1
ATOM 1842 O O . LEU A 1 244 ? 15.526 -9.304 -6.858 1.00 96.94 244 LEU A O 1
ATOM 1846 N N . GLU A 1 245 ? 15.983 -7.551 -8.185 1.00 98.19 245 GLU A N 1
ATOM 1847 C CA . GLU A 1 245 ? 16.289 -6.627 -7.086 1.00 98.19 245 GLU A CA 1
ATOM 1848 C C . GLU A 1 245 ? 15.015 -5.947 -6.567 1.00 98.19 245 GLU A C 1
ATOM 1850 O O . GLU A 1 245 ? 14.376 -5.151 -7.264 1.00 98.19 245 GLU A O 1
ATOM 1855 N N . TRP A 1 246 ? 14.636 -6.268 -5.332 1.00 98.31 246 TRP A N 1
ATOM 1856 C CA . TRP A 1 246 ? 13.403 -5.783 -4.718 1.00 98.31 246 TRP A CA 1
ATOM 1857 C C . TRP A 1 246 ? 13.605 -4.500 -3.922 1.00 98.31 246 TRP A C 1
ATOM 1859 O O . TRP A 1 246 ? 14.612 -4.342 -3.238 1.00 98.31 246 TRP A O 1
ATOM 1869 N N . ALA A 1 247 ? 12.591 -3.633 -3.927 1.00 97.69 247 ALA A N 1
ATOM 1870 C CA . ALA A 1 247 ? 12.511 -2.552 -2.953 1.00 97.69 247 ALA A CA 1
ATOM 1871 C C . ALA A 1 247 ? 12.469 -3.106 -1.519 1.00 97.69 247 ALA A C 1
ATOM 1873 O O . ALA A 1 247 ? 11.786 -4.102 -1.234 1.00 97.69 247 ALA A O 1
ATOM 1874 N N . GLU A 1 248 ? 13.153 -2.413 -0.609 1.00 97.69 248 GLU A N 1
ATOM 1875 C CA . GLU A 1 248 ? 13.092 -2.714 0.818 1.00 97.69 248 GLU A CA 1
ATOM 1876 C C . GLU A 1 248 ? 11.678 -2.462 1.366 1.00 97.69 248 GLU A C 1
ATOM 1878 O O . GLU A 1 248 ? 11.107 -1.393 1.123 1.00 97.69 248 GLU A O 1
ATOM 1883 N N . PRO A 1 249 ? 11.080 -3.418 2.102 1.00 98.12 249 PRO A N 1
ATOM 1884 C CA . PRO A 1 249 ? 9.761 -3.228 2.690 1.00 98.12 249 PRO A CA 1
ATOM 1885 C C . PRO A 1 249 ? 9.715 -2.087 3.720 1.00 98.12 249 PRO A C 1
ATOM 1887 O O . PRO A 1 249 ? 10.653 -1.867 4.485 1.00 98.12 249 PRO A O 1
ATOM 1890 N N . ALA A 1 250 ? 8.581 -1.391 3.801 1.00 97.50 250 ALA A N 1
ATOM 1891 C CA . ALA A 1 250 ? 8.407 -0.246 4.693 1.00 97.50 250 ALA A CA 1
ATOM 1892 C C . ALA A 1 250 ? 7.970 -0.646 6.113 1.00 97.50 250 ALA A C 1
ATOM 1894 O O . ALA A 1 250 ? 7.106 -1.505 6.288 1.00 97.50 250 ALA A O 1
ATOM 1895 N N . GLY A 1 251 ? 8.495 0.050 7.126 1.00 96.94 251 GLY A N 1
ATOM 1896 C CA . GLY A 1 251 ? 8.098 -0.126 8.530 1.00 96.94 251 GLY A CA 1
ATOM 1897 C C . GLY A 1 251 ? 8.912 -1.165 9.308 1.00 96.94 251 GLY A C 1
ATOM 1898 O O . GLY A 1 251 ? 8.376 -1.826 10.194 1.00 96.94 251 GLY A O 1
ATOM 1899 N N . ALA A 1 252 ? 10.195 -1.336 8.985 1.00 97.06 252 ALA A N 1
ATOM 1900 C CA . ALA A 1 252 ? 11.094 -2.173 9.779 1.00 97.06 252 ALA A CA 1
ATOM 1901 C C . ALA A 1 252 ? 11.123 -1.749 11.261 1.00 97.06 252 ALA A C 1
ATOM 1903 O O . ALA A 1 252 ? 11.015 -0.561 11.581 1.00 97.06 252 ALA A O 1
ATOM 1904 N N . SER A 1 253 ? 11.269 -2.728 12.154 1.00 95.81 253 SER A N 1
ATOM 1905 C CA . SER A 1 253 ? 11.366 -2.558 13.610 1.00 95.81 253 SER A CA 1
ATOM 1906 C C . SER A 1 253 ? 10.134 -1.948 14.295 1.00 95.81 253 SER A C 1
ATOM 1908 O O . SER A 1 253 ? 10.233 -1.505 15.439 1.00 95.81 253 SER A O 1
ATOM 1910 N N . MET A 1 254 ? 8.976 -1.911 13.629 1.00 95.62 254 MET A N 1
ATOM 1911 C CA . MET A 1 254 ? 7.721 -1.450 14.232 1.00 95.62 254 MET A CA 1
ATOM 1912 C C . MET A 1 254 ? 7.120 -2.517 15.156 1.00 95.62 254 MET A C 1
ATOM 1914 O O . MET A 1 254 ? 6.905 -3.654 14.737 1.00 95.62 254 MET A O 1
ATOM 1918 N N . THR A 1 255 ? 6.783 -2.142 16.393 1.00 97.56 255 THR A N 1
ATOM 1919 C CA . THR A 1 255 ? 6.047 -3.008 17.335 1.00 97.56 255 THR A CA 1
ATOM 1920 C C . THR A 1 255 ? 4.533 -2.780 17.270 1.00 97.56 255 THR A C 1
ATOM 1922 O O . THR A 1 255 ? 4.062 -1.777 16.728 1.00 97.56 255 THR A O 1
ATOM 1925 N N . ALA A 1 256 ? 3.749 -3.694 17.855 1.00 97.81 256 ALA A N 1
ATOM 1926 C CA . ALA A 1 256 ? 2.292 -3.555 17.946 1.00 97.81 256 ALA A CA 1
ATOM 1927 C C . ALA A 1 256 ? 1.881 -2.256 18.657 1.00 97.81 256 ALA A C 1
ATOM 1929 O O . ALA A 1 256 ? 1.012 -1.538 18.169 1.00 97.81 256 ALA A O 1
ATOM 1930 N N . GLU A 1 257 ? 2.560 -1.911 19.752 1.00 98.12 257 GLU A N 1
ATOM 1931 C CA . GLU A 1 257 ? 2.289 -0.714 20.550 1.00 98.12 257 GLU A CA 1
ATOM 1932 C C . GLU A 1 257 ? 2.571 0.567 19.757 1.00 98.12 257 GLU A C 1
ATOM 1934 O O . GLU A 1 257 ? 1.796 1.519 19.817 1.00 98.12 257 GLU A O 1
ATOM 1939 N N . GLN A 1 258 ? 3.662 0.597 18.985 1.00 98.12 258 GLN A N 1
ATOM 1940 C CA . GLN A 1 258 ? 4.025 1.753 18.158 1.00 98.12 258 GLN A CA 1
ATOM 1941 C C . GLN A 1 258 ? 3.038 1.963 17.007 1.00 98.12 258 GLN A C 1
ATOM 1943 O O . GLN A 1 258 ? 2.631 3.099 16.730 1.00 98.12 258 GLN A O 1
ATOM 1948 N N . VAL A 1 259 ? 2.634 0.871 16.351 1.00 98.19 259 VAL A N 1
ATOM 1949 C CA . VAL A 1 259 ? 1.612 0.919 15.304 1.00 98.19 259 VAL A CA 1
ATOM 1950 C C . VAL A 1 259 ? 0.292 1.393 15.909 1.00 98.19 259 VAL A C 1
ATOM 1952 O O . VAL A 1 259 ? -0.261 2.382 15.434 1.00 98.19 259 VAL A O 1
ATOM 1955 N N . GLU A 1 260 ? -0.188 0.780 16.993 1.00 98.44 260 GLU A N 1
ATOM 1956 C CA . GLU A 1 260 ? -1.439 1.190 17.639 1.00 98.44 260 GLU A CA 1
ATOM 1957 C C . GLU A 1 260 ? -1.407 2.665 18.062 1.00 98.44 260 GLU A C 1
ATOM 1959 O O . GLU A 1 260 ? -2.330 3.419 17.738 1.00 98.44 260 GLU A O 1
ATOM 1964 N N . ALA A 1 261 ? -0.330 3.110 18.717 1.00 98.00 261 ALA A N 1
ATOM 1965 C CA . ALA A 1 261 ? -0.162 4.499 19.135 1.00 98.00 261 ALA A CA 1
ATOM 1966 C C . ALA A 1 261 ? -0.239 5.471 17.947 1.00 98.00 261 ALA A C 1
ATOM 1968 O O . ALA A 1 261 ? -0.893 6.516 18.035 1.00 98.00 261 ALA A O 1
ATOM 1969 N N . THR A 1 262 ? 0.365 5.109 16.811 1.00 97.75 262 THR A N 1
ATOM 1970 C CA . THR A 1 262 ? 0.301 5.906 15.579 1.00 97.75 262 THR A CA 1
ATOM 1971 C C . THR A 1 262 ? -1.135 6.047 15.088 1.00 97.75 262 THR A C 1
ATOM 1973 O O . THR A 1 262 ? -1.584 7.157 14.790 1.00 97.75 262 THR A O 1
ATOM 1976 N N . PHE A 1 263 ? -1.894 4.952 15.043 1.00 97.94 263 PHE A N 1
ATOM 1977 C CA . PHE A 1 263 ? -3.293 5.010 14.629 1.00 97.94 263 PHE A CA 1
ATOM 1978 C C . PHE A 1 263 ? -4.152 5.806 15.610 1.00 97.94 263 PHE A C 1
ATOM 1980 O O . PHE A 1 263 ? -4.923 6.658 15.173 1.00 97.94 263 PHE A O 1
ATOM 1987 N N . ARG A 1 264 ? -4.000 5.585 16.922 1.00 98.12 264 ARG A N 1
ATOM 1988 C CA . ARG A 1 264 ? -4.719 6.333 17.969 1.00 98.12 264 ARG A CA 1
ATOM 1989 C C . ARG A 1 264 ? -4.521 7.837 17.782 1.00 98.12 264 ARG A C 1
ATOM 1991 O O . ARG A 1 264 ? -5.497 8.584 17.721 1.00 98.12 264 ARG A O 1
ATOM 1998 N N . ALA A 1 265 ? -3.277 8.274 17.580 1.00 97.56 265 ALA A N 1
ATOM 1999 C CA . ALA A 1 265 ? -2.960 9.675 17.318 1.00 97.56 265 ALA A CA 1
ATOM 2000 C C . ALA A 1 265 ? -3.639 10.207 16.039 1.00 97.56 265 ALA A C 1
ATOM 2002 O O . ALA A 1 265 ? -4.163 11.323 16.033 1.00 97.56 265 ALA A O 1
ATOM 2003 N N . ARG A 1 266 ? -3.675 9.417 14.956 1.00 96.75 266 ARG A N 1
ATOM 2004 C CA . ARG A 1 266 ? -4.338 9.805 13.695 1.00 96.75 266 ARG A CA 1
ATOM 2005 C C . ARG A 1 266 ? -5.855 9.903 13.818 1.00 96.75 266 ARG A C 1
ATOM 2007 O O . ARG A 1 266 ? -6.434 10.828 13.252 1.00 96.75 266 ARG A O 1
ATOM 2014 N N . LEU A 1 267 ? -6.480 8.981 14.545 1.00 97.25 267 LEU A N 1
ATOM 2015 C CA . LEU A 1 267 ? -7.927 8.951 14.763 1.00 97.25 267 LEU A CA 1
ATOM 2016 C C . LEU A 1 267 ? -8.386 10.177 15.565 1.00 97.25 267 LEU A C 1
ATOM 2018 O O . LEU A 1 267 ? -9.335 10.847 15.163 1.00 97.25 267 LEU A O 1
ATOM 2022 N N . VAL A 1 268 ? -7.646 10.543 16.620 1.00 97.38 268 VAL A N 1
ATOM 2023 C CA . VAL A 1 268 ? -7.907 11.750 17.430 1.00 97.38 268 VAL A CA 1
ATOM 2024 C C . VAL A 1 268 ? -7.823 13.032 16.597 1.00 97.38 268 VAL A C 1
ATOM 2026 O O . VAL A 1 268 ? -8.636 13.935 16.759 1.00 97.38 268 VAL A O 1
ATOM 2029 N N . GLN A 1 269 ? -6.875 13.115 15.661 1.00 96.44 269 GLN A N 1
ATOM 2030 C CA . GLN A 1 269 ? -6.733 14.277 14.771 1.00 96.44 269 GLN A CA 1
ATOM 2031 C C . GLN A 1 269 ? -7.863 14.396 13.737 1.00 96.44 269 GLN A C 1
ATOM 2033 O O . GLN A 1 269 ? -7.990 15.426 13.074 1.00 96.44 269 GLN A O 1
ATOM 2038 N N . LYS A 1 270 ? -8.659 13.339 13.550 1.00 94.75 270 LYS A N 1
ATOM 2039 C CA . LYS A 1 270 ? -9.645 13.224 12.474 1.00 94.75 270 LYS A CA 1
ATOM 2040 C C . LYS A 1 270 ? -10.987 12.685 12.986 1.00 94.75 270 LYS A C 1
ATOM 2042 O O . LYS A 1 270 ? -11.494 11.698 12.449 1.00 94.75 270 LYS A O 1
ATOM 2047 N N . PRO A 1 271 ? -11.634 13.344 13.961 1.00 95.69 271 PRO A N 1
ATOM 2048 C CA . PRO A 1 271 ? -12.823 12.799 14.619 1.00 95.69 271 PRO A CA 1
ATOM 2049 C C . PRO A 1 271 ? -14.040 12.669 13.689 1.00 95.69 271 PRO A C 1
ATOM 2051 O O . PRO A 1 271 ? -14.978 11.946 13.991 1.00 95.69 271 PRO A O 1
ATOM 2054 N N . LYS A 1 272 ? -14.044 13.348 12.534 1.00 96.00 272 LYS A N 1
ATOM 2055 C CA . LYS A 1 272 ? -15.140 13.312 11.547 1.00 96.00 272 LYS A CA 1
ATOM 2056 C C . LYS A 1 272 ? -14.848 12.430 10.327 1.00 96.00 272 LYS A C 1
ATOM 2058 O O . LYS A 1 272 ? -15.682 12.348 9.427 1.00 96.00 272 LYS A O 1
ATOM 2063 N N . ASP A 1 273 ? -13.678 11.798 10.269 1.00 95.75 273 ASP A N 1
ATOM 2064 C CA . ASP A 1 273 ? -13.255 10.976 9.132 1.00 95.75 273 ASP A CA 1
ATOM 2065 C C . ASP A 1 273 ? -13.980 9.619 9.108 1.00 95.75 273 ASP A C 1
ATOM 2067 O O . ASP A 1 273 ? -14.368 9.081 10.148 1.00 95.75 273 ASP A O 1
ATOM 2071 N N . ARG A 1 274 ? -14.181 9.058 7.909 1.00 95.69 274 ARG A N 1
ATOM 2072 C CA . ARG A 1 274 ? -14.870 7.771 7.735 1.00 95.69 274 ARG A CA 1
ATOM 2073 C C . ARG A 1 274 ? -14.111 6.628 8.400 1.00 95.69 274 ARG A C 1
ATOM 2075 O O . ARG A 1 274 ? -14.743 5.750 8.972 1.00 95.69 274 ARG A O 1
ATOM 2082 N N . ILE A 1 275 ? -12.781 6.646 8.391 1.00 97.06 275 ILE A N 1
ATOM 2083 C CA . ILE A 1 275 ? -11.982 5.629 9.083 1.00 97.06 275 ILE A CA 1
ATOM 2084 C C . ILE A 1 275 ? -12.246 5.696 10.588 1.00 97.06 275 ILE A C 1
ATOM 2086 O O . ILE A 1 275 ? -12.457 4.662 11.217 1.00 97.06 275 ILE A O 1
ATOM 2090 N N . THR A 1 276 ? -12.346 6.900 11.155 1.00 97.88 276 THR A N 1
ATOM 2091 C CA . THR A 1 276 ? -12.727 7.084 12.561 1.00 97.88 276 THR A CA 1
ATOM 2092 C C . THR A 1 276 ? -14.137 6.559 12.837 1.00 97.88 276 THR A C 1
ATOM 2094 O O . THR A 1 276 ? -14.327 5.834 13.813 1.00 97.88 276 THR A O 1
ATOM 2097 N N . LYS A 1 277 ? -15.107 6.815 11.941 1.00 97.38 277 LYS A N 1
ATOM 2098 C CA . LYS A 1 277 ? -16.452 6.201 12.001 1.00 97.38 277 LYS A CA 1
ATOM 2099 C C . LYS A 1 277 ? -16.364 4.671 12.011 1.00 97.38 277 LYS A C 1
ATOM 2101 O O . LYS A 1 277 ? -16.992 4.031 12.851 1.00 97.38 277 LYS A O 1
ATOM 2106 N N . SER A 1 278 ? -15.571 4.089 11.108 1.00 97.69 278 SER A N 1
ATOM 2107 C CA . SER A 1 278 ? -15.373 2.641 10.994 1.00 97.69 278 SER A CA 1
ATOM 2108 C C . SER A 1 278 ? -14.794 2.053 12.273 1.00 97.69 278 SER A C 1
ATOM 2110 O O . SER A 1 278 ? -15.322 1.076 12.787 1.00 97.69 278 SER A O 1
ATOM 2112 N N . VAL A 1 279 ? -13.739 2.645 12.828 1.00 98.12 279 VAL A N 1
ATOM 2113 C CA . VAL A 1 279 ? -13.114 2.138 14.055 1.00 98.12 279 VAL A CA 1
ATOM 2114 C C . VAL A 1 279 ? -14.087 2.210 15.238 1.00 98.12 279 VAL A C 1
ATOM 2116 O O . VAL A 1 279 ? -14.280 1.217 15.941 1.00 98.12 279 VAL A O 1
ATOM 2119 N N . ALA A 1 280 ? -14.767 3.345 15.410 1.00 97.88 280 ALA A N 1
ATOM 2120 C CA . ALA A 1 280 ? -15.702 3.560 16.513 1.00 97.88 280 ALA A CA 1
ATOM 2121 C C . ALA A 1 280 ? -16.946 2.655 16.448 1.00 97.88 280 ALA A C 1
ATOM 2123 O O . ALA A 1 280 ? -17.529 2.332 17.479 1.00 97.88 280 ALA A O 1
ATOM 2124 N N . ARG A 1 281 ? -17.399 2.272 15.244 1.00 97.31 281 ARG A N 1
ATOM 2125 C CA . ARG A 1 281 ? -18.698 1.593 15.041 1.00 97.31 281 ARG A CA 1
ATOM 2126 C C . ARG A 1 281 ? -18.608 0.159 14.535 1.00 97.31 281 ARG A C 1
ATOM 2128 O O . ARG A 1 281 ? -19.530 -0.609 14.775 1.00 97.31 281 ARG A O 1
ATOM 2135 N N . CYS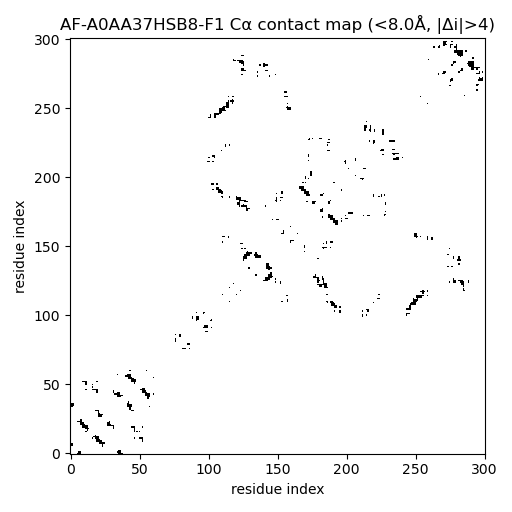 A 1 282 ? -17.541 -0.185 13.829 1.00 97.75 282 CYS A N 1
ATOM 2136 C CA . CYS A 1 282 ? -17.312 -1.511 13.253 1.00 97.75 282 CYS A CA 1
ATOM 2137 C C . CYS A 1 282 ? -16.186 -2.234 13.995 1.00 97.75 282 CYS A C 1
ATOM 2139 O O . CYS A 1 282 ? -16.275 -3.431 14.240 1.00 97.75 282 CYS A O 1
ATOM 2141 N N . GLY A 1 283 ? -15.148 -1.499 14.392 1.00 97.38 283 GLY A N 1
ATOM 2142 C CA . GLY A 1 283 ? -13.949 -2.055 14.999 1.00 97.38 283 GLY A CA 1
ATOM 2143 C C . GLY A 1 283 ? -12.791 -2.214 14.026 1.00 97.38 283 GLY A C 1
ATOM 2144 O O . GLY A 1 283 ? -12.871 -1.872 12.843 1.00 97.38 283 GLY A O 1
ATOM 2145 N N . TRP A 1 284 ? -11.683 -2.707 14.568 1.00 98.00 284 TRP A N 1
ATOM 2146 C CA . TRP A 1 284 ? -10.391 -2.759 13.898 1.00 98.00 284 TRP A CA 1
ATOM 2147 C C . TRP A 1 284 ? -9.456 -3.750 14.595 1.00 98.00 284 TRP A C 1
ATOM 2149 O O . TRP A 1 284 ? -9.823 -4.382 15.589 1.00 98.00 284 TRP A O 1
ATOM 2159 N N . VAL A 1 285 ? -8.248 -3.920 14.068 1.00 98.00 285 VAL A N 1
ATOM 2160 C CA . VAL A 1 285 ? -7.340 -4.986 14.506 1.00 98.00 285 VAL A CA 1
ATOM 2161 C C . VAL A 1 285 ? -6.980 -4.934 16.000 1.00 98.00 285 VAL A C 1
ATOM 2163 O O . VAL A 1 285 ? -6.948 -5.980 16.657 1.00 98.00 285 VAL A O 1
ATOM 2166 N N . PHE A 1 286 ? -6.799 -3.731 16.556 1.00 98.00 286 PHE A N 1
ATOM 2167 C CA . PHE A 1 286 ? -6.387 -3.514 17.951 1.00 98.00 286 PHE A CA 1
ATOM 2168 C C . PHE A 1 286 ? -7.536 -3.625 18.963 1.00 98.00 286 PHE A C 1
ATOM 2170 O O . PHE A 1 286 ? -7.297 -3.817 20.148 1.00 98.00 286 PHE A O 1
ATOM 2177 N N . SER A 1 287 ? -8.791 -3.612 18.506 1.00 97.06 287 SER A N 1
ATOM 2178 C CA . SER A 1 287 ? -9.965 -3.903 19.343 1.00 97.06 287 SER A CA 1
ATOM 2179 C C . SER A 1 287 ? -10.472 -5.344 19.192 1.00 97.06 287 SER A C 1
ATOM 2181 O O . SER A 1 287 ? -11.577 -5.676 19.630 1.00 97.06 287 SER A O 1
ATOM 2183 N N . GLY A 1 288 ? -9.713 -6.205 18.503 1.00 94.94 288 GLY A N 1
ATOM 2184 C CA . GLY A 1 288 ? -10.150 -7.564 18.176 1.00 94.94 288 GLY A CA 1
ATOM 2185 C C . GLY A 1 288 ? -11.342 -7.602 17.214 1.00 94.94 288 GLY A C 1
ATOM 2186 O O . GLY A 1 288 ? -12.138 -8.536 17.270 1.00 94.94 288 GLY A O 1
ATOM 2187 N N . GLY A 1 289 ? -11.492 -6.584 16.361 1.00 93.81 289 GLY A N 1
ATOM 2188 C CA . GLY A 1 289 ? -12.578 -6.487 15.385 1.00 93.81 289 GLY A CA 1
ATOM 2189 C C . GLY A 1 289 ? -13.920 -6.044 15.971 1.00 93.81 289 GLY A C 1
ATOM 2190 O O . GLY A 1 289 ? -14.941 -6.215 15.315 1.00 93.81 289 GLY A O 1
ATOM 2191 N N . ARG A 1 290 ? -13.937 -5.493 17.192 1.00 96.38 290 ARG A N 1
ATOM 2192 C CA . ARG A 1 290 ? -15.147 -4.967 17.852 1.00 96.38 290 ARG A CA 1
ATOM 2193 C C . ARG A 1 290 ? -15.154 -3.436 17.870 1.00 96.38 290 ARG A C 1
ATOM 2195 O O . ARG A 1 290 ? -14.073 -2.853 17.856 1.00 96.38 290 ARG A O 1
ATOM 2202 N N . PRO A 1 291 ? -16.315 -2.766 17.935 1.00 97.62 291 PRO A N 1
ATOM 2203 C CA . PRO A 1 291 ? -16.370 -1.311 18.084 1.00 97.62 291 PRO A CA 1
ATOM 2204 C C . PRO A 1 291 ? -15.458 -0.827 19.220 1.00 97.62 291 PRO A C 1
ATOM 2206 O O . PRO A 1 291 ? -15.499 -1.375 20.323 1.00 97.62 291 PRO A O 1
ATOM 2209 N N . ASP A 1 292 ? -14.611 0.163 18.942 1.00 97.81 292 ASP A N 1
ATOM 2210 C CA . ASP A 1 292 ? -13.638 0.658 19.915 1.00 97.81 292 ASP A CA 1
ATOM 2211 C C . ASP A 1 292 ? -14.196 1.867 20.677 1.00 97.81 292 ASP A C 1
ATOM 2213 O O . ASP A 1 292 ? -14.294 2.969 20.137 1.00 97.81 292 ASP A O 1
ATOM 2217 N N . ALA A 1 293 ? -14.551 1.657 21.946 1.00 95.75 293 ALA A N 1
ATOM 2218 C CA . ALA A 1 293 ? -15.156 2.681 22.798 1.00 95.75 293 ALA A CA 1
ATOM 2219 C C . ALA A 1 293 ? -14.220 3.860 23.126 1.00 95.75 293 ALA A C 1
ATOM 2221 O O . ALA A 1 293 ? -14.696 4.899 23.579 1.00 95.75 293 ALA A O 1
ATOM 2222 N N . GLN A 1 294 ? -12.907 3.722 22.912 1.00 96.50 294 GLN A N 1
ATOM 2223 C CA . GLN A 1 294 ? -11.942 4.803 23.130 1.00 96.50 294 GLN A CA 1
ATOM 2224 C C . GLN A 1 294 ? -11.829 5.740 21.922 1.00 96.50 294 GLN A C 1
ATOM 2226 O O . GLN A 1 294 ? -11.201 6.795 22.014 1.00 96.50 294 GLN A O 1
ATOM 2231 N N . VAL A 1 295 ? -12.409 5.367 20.778 1.00 96.81 295 VAL A N 1
ATOM 2232 C CA . VAL A 1 295 ? -12.369 6.167 19.554 1.00 96.81 295 VAL A CA 1
ATOM 2233 C C . VAL A 1 295 ? -13.677 6.928 19.401 1.00 96.81 295 VAL A C 1
ATOM 2235 O O . VAL A 1 295 ? -14.739 6.349 19.179 1.00 96.81 295 VAL A O 1
ATOM 2238 N N . VAL A 1 296 ? -13.592 8.252 19.502 1.00 95.19 296 VAL A N 1
ATOM 2239 C CA . VAL A 1 296 ? -14.748 9.147 19.404 1.00 95.19 296 VAL A CA 1
ATOM 2240 C C . VAL A 1 296 ? -14.926 9.614 17.958 1.00 95.19 296 VAL A C 1
ATOM 2242 O O . VAL A 1 296 ? -13.993 10.128 17.340 1.00 95.19 296 VAL A O 1
ATOM 2245 N N . TYR A 1 297 ? -16.135 9.432 17.421 1.00 95.69 297 TYR A N 1
ATOM 2246 C CA . TYR A 1 297 ? -16.541 9.952 16.116 1.00 95.69 297 TYR A CA 1
ATOM 2247 C C . TYR A 1 297 ? -17.538 11.106 16.286 1.00 95.69 297 TYR A C 1
ATOM 2249 O O . TYR A 1 297 ? -18.656 10.884 16.751 1.00 95.69 297 TYR A O 1
ATOM 2257 N N . ASP A 1 298 ? -17.154 12.303 15.835 1.00 93.38 298 ASP A N 1
ATOM 2258 C CA . ASP A 1 298 ? -17.917 13.559 15.975 1.00 93.38 298 ASP A CA 1
ATOM 2259 C C . ASP A 1 298 ? -18.649 13.969 14.684 1.00 93.38 298 ASP A C 1
ATOM 2261 O O . ASP A 1 298 ? -19.087 15.115 14.514 1.00 93.38 298 ASP A O 1
ATOM 2265 N N . GLY A 1 299 ? -18.706 13.072 13.699 1.00 85.38 299 GLY A N 1
ATOM 2266 C CA . GLY A 1 299 ? -19.447 13.323 12.470 1.00 85.38 299 GLY A CA 1
ATOM 2267 C C . GLY A 1 299 ? -20.952 13.135 12.657 1.00 85.38 299 GLY A C 1
ATOM 2268 O O . GLY A 1 299 ? -21.415 12.471 13.583 1.00 85.38 299 GLY A O 1
ATOM 2269 N N . ARG A 1 300 ? -21.731 13.729 11.748 1.00 70.88 300 ARG A N 1
ATOM 2270 C CA . ARG A 1 300 ? -23.176 13.476 11.678 1.00 70.88 300 ARG A CA 1
ATOM 2271 C C . ARG A 1 300 ? -23.408 12.039 11.193 1.00 70.88 300 ARG A C 1
ATOM 2273 O O . ARG A 1 300 ? -22.632 11.549 10.370 1.00 70.88 300 ARG A O 1
ATOM 2280 N N . LEU A 1 301 ? -24.422 11.383 11.763 1.00 57.50 301 LEU A N 1
ATOM 2281 C CA . LEU A 1 301 ? -24.765 9.981 11.492 1.00 57.50 301 LEU A CA 1
ATOM 2282 C C . LEU A 1 301 ? -25.093 9.743 10.018 1.00 57.50 301 LEU A C 1
ATOM 2284 O O . LEU A 1 301 ? -25.858 10.561 9.463 1.00 57.50 301 LEU A O 1
#

Mean predicted aligned error: 12.13 Å

Nearest PDB structures (foldseek):
  7qep-assembly1_S4  TM=3.188E-01  e=7.223E+00  Encephalitozoon cuniculi GB-M1
  6yal-assembly1_G  TM=3.019E-01  e=6.801E+00  Oryctolagus cuniculus

Secondary structure (DSSP, 8-state):
--TTS---EEEE--TTS--EEEEETTEEE--TTSPEEETTEEEEEEE-TTS-EEEEEHHHH--S---TT---PPPPGGGGTT-HHHHHHHHHHTSTT-SHHHHHHHHPEEBPHHHHHHTTTS-SBSEEE--GGGTT-EETTEEEE-THHHHHHHHHHHT--GGG-TTEEEEESSS-TT-TTTTT-GGGEEEEEHHHHTTT----SS--SS-HHHHHHHHHHHHH----TT---PPPPPTTGGG--PPPPB-TT--HHHHHHHHHHHHHT-TTSHHHHHHHHT-BGGGTTS--TT----S--